Protein AF-0000000086523175 (afdb_homodimer)

Secondary structure (DSSP, 8-state):
--------------------------EEEE-SS---HHHH-TTB-EEEE-TTS-EEEEEEEEETTEEEEEEEETT-TTTTTSEEEEETTEEEEESSEEEEE-/--------------------------EEEE-SS---HHHH-TTB-EEEE-TTS-EEEEEEEEETTEEEEEEEETT-TTTTTSEEEEETTEEEEESSEEEEE-

Radius of gyration: 25.82 Å; Cα contacts (8 Å, |Δi|>4): 471; chains: 2; bounding box: 77×94×63 Å

Foldseek 3Di:
DPPPPPPPPPPPPPPPPPPPVVVQDKDWFWCVQQFALVVRDVFFDFDAADPVGWTWTWKFADDPNDTHIATATHPDPVGGRWGWDDDPNDIDIHSGMTTIGD/DPPPPPPPPPPPPPPPPPPPPVVQDKDWFKCVQQFAPVVRDVFFDFDAADPVGWTWTWKFADDPNDTHIATATHPDPVGGRWGWDDDPNDIDIHSGMTTIGD

Solvent-accessible surface area (backbone atoms only — not comparable to full-atom values): 11162 Å² total; per-residue (Å²): 132,83,82,80,77,78,77,76,77,79,79,78,76,75,73,72,71,72,72,68,71,64,72,68,55,77,42,79,41,71,29,79,70,53,45,25,44,77,73,64,37,94,38,46,40,62,58,34,41,48,96,88,64,49,48,30,28,37,19,27,1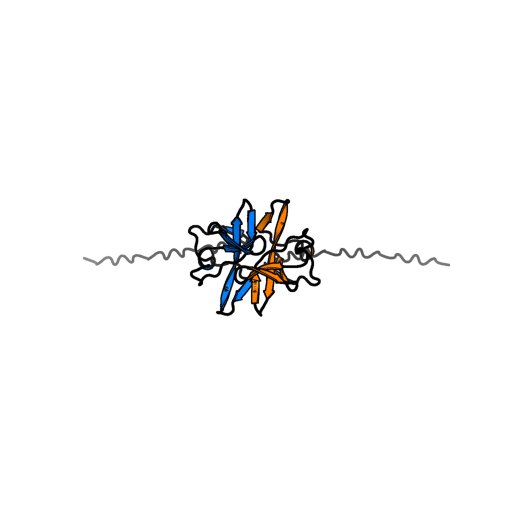6,53,54,97,92,22,34,42,34,9,27,23,33,55,81,37,88,89,26,16,41,29,17,36,15,49,42,93,66,21,56,35,70,14,57,55,24,25,28,35,28,66,124,88,77,79,78,76,76,77,77,78,78,77,76,74,74,75,71,70,73,67,72,63,72,69,55,76,42,77,42,71,28,80,70,53,45,26,42,76,74,66,36,94,38,47,41,63,56,34,41,48,96,87,64,48,48,31,27,38,20,27,16,52,52,96,92,22,36,43,34,9,27,22,34,56,79,37,88,89,26,16,40,30,16,36,15,49,40,94,65,21,55,34,72,15,57,56,25,27,28,35,28,66

Nearest PDB structures (foldseek):
  1qg5-assembly1_A-2 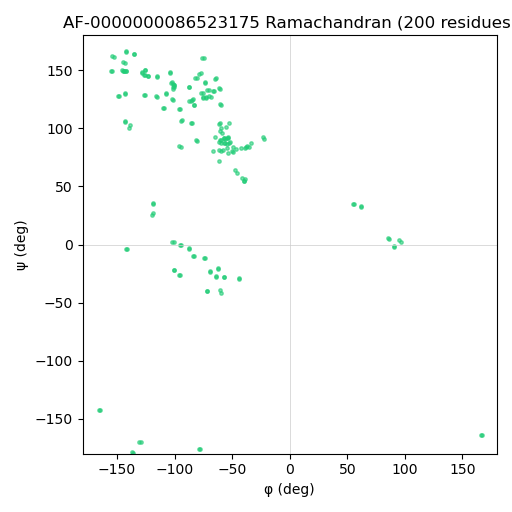 TM=3.537E-01  e=1.614E+00  Bos taurus
  6rwq-assembly1_A-2  TM=3.700E-01  e=2.132E+00  Bos taurus
  1b8e-assembly1_A-2  TM=3.552E-01  e=2.978E+00  Bos taurus
  7bf9-assembly1_AAA-2  TM=3.688E-01  e=2.254E+00  Bos taurus
  1qg5-assembly1_A-2  TM=3.537E-01  e=1.908E+00  Bos taurus

pLDDT: mean 81.3, std 22.82, range [29.0, 98.5]

Sequence (204 aa):
MKKLLLMFMAVTVLAVSSFNASANTLRWVAASPATSCSEICSSAVSSGRDRQGYQFYVCRGFINGEWRPGFNISTSQDSANKCLFELGGGRGESSRYQCLCHMKKLLLMFMAVTVLAVSSFNASANTLRWVAASPATSCSEICSSAVSSGRDRQGYQFYVCRGFINGEWRPGFNISTSQDSANKCLFELGGGRGESSRYQCLCH

Organism: NCBI:txid111769

Structure (mmCIF, N/CA/C/O backbone):
data_AF-0000000086523175-model_v1
#
loop_
_entity.id
_entity.type
_entity.pdbx_description
1 polymer 'DUF3421 domain-containing protein'
#
loop_
_atom_site.group_PDB
_atom_site.id
_atom_site.type_symbol
_atom_site.label_atom_id
_atom_site.label_alt_id
_atom_site.label_comp_id
_atom_site.label_asym_id
_atom_site.label_entity_id
_atom_site.label_seq_id
_atom_site.pdbx_PDB_ins_code
_atom_site.Cartn_x
_atom_site.Cartn_y
_atom_site.Cartn_z
_atom_site.occupancy
_atom_site.B_iso_or_equiv
_atom_site.auth_seq_id
_atom_site.auth_comp_id
_atom_site.auth_asym_id
_atom_site.auth_atom_id
_atom_site.pdbx_PDB_model_num
ATOM 1 N N . MET A 1 1 ? 30.25 53.688 45.656 1 39.56 1 MET A N 1
ATOM 2 C CA . MET A 1 1 ? 29.5 52.469 45.469 1 39.56 1 MET A CA 1
ATOM 3 C C . MET A 1 1 ? 29.781 51.844 44.094 1 39.56 1 MET A C 1
ATOM 5 O O . MET A 1 1 ? 29.516 52.5 43.094 1 39.56 1 MET A O 1
ATOM 9 N N . LYS A 1 2 ? 30.906 51.188 44.062 1 44.22 2 LYS A N 1
ATOM 10 C CA . LYS A 1 2 ? 31.359 50.469 42.875 1 44.22 2 LYS A CA 1
ATOM 11 C C . LYS A 1 2 ? 30.297 49.5 42.344 1 44.22 2 LYS A C 1
ATOM 13 O O . LYS A 1 2 ? 29.703 48.75 43.125 1 44.22 2 LYS A O 1
ATOM 18 N N . LYS A 1 3 ? 29.609 49.812 41.25 1 52.72 3 LYS A N 1
ATOM 19 C CA . LYS A 1 3 ? 28.734 49.062 40.375 1 52.72 3 LYS A CA 1
ATOM 20 C C . LYS A 1 3 ? 29.391 47.75 39.938 1 52.72 3 LYS A C 1
ATOM 22 O O . LYS A 1 3 ? 30.422 47.75 39.25 1 52.72 3 LYS A O 1
ATOM 27 N N . LEU A 1 4 ? 29.375 46.625 40.812 1 45.38 4 LEU A N 1
ATOM 28 C CA . LEU A 1 4 ? 29.781 45.281 40.5 1 45.38 4 LEU A CA 1
ATOM 29 C C . LEU A 1 4 ? 29.062 44.75 39.25 1 45.38 4 LEU A C 1
ATOM 31 O O . LEU A 1 4 ? 27.844 44.75 39.188 1 45.38 4 LEU A O 1
ATOM 35 N N . LEU A 1 5 ? 29.703 44.938 38.094 1 47.44 5 LEU A N 1
ATOM 36 C CA . LEU A 1 5 ? 29.328 44.438 36.781 1 47.44 5 LEU A CA 1
ATOM 37 C C . LEU A 1 5 ? 29.312 42.906 36.781 1 47.44 5 LEU A C 1
ATOM 39 O O . LEU A 1 5 ? 30.359 42.281 36.969 1 47.44 5 LEU A O 1
ATOM 43 N N . LEU A 1 6 ? 28.328 42.281 37.438 1 42.25 6 LEU A N 1
ATOM 44 C CA . LEU A 1 6 ? 28.203 40.844 37.375 1 42.25 6 LEU A CA 1
ATOM 45 C C . LEU A 1 6 ? 28.031 40.406 35.906 1 42.25 6 LEU A C 1
ATOM 47 O O . LEU A 1 6 ? 27.125 40.875 35.219 1 42.25 6 LEU A O 1
ATOM 51 N N . MET A 1 7 ? 29.109 40.031 35.281 1 39.47 7 MET A N 1
ATOM 52 C CA . MET A 1 7 ? 29.141 39.438 33.969 1 39.47 7 MET A CA 1
ATOM 53 C C . MET A 1 7 ? 28.484 38.062 33.969 1 39.47 7 MET A C 1
ATOM 55 O O . MET A 1 7 ? 28.922 37.156 34.719 1 39.47 7 MET A O 1
ATOM 59 N N . PHE A 1 8 ? 27.156 37.969 33.906 1 44.28 8 PHE A N 1
ATOM 60 C CA . PHE A 1 8 ? 26.484 36.688 33.75 1 44.28 8 PHE A CA 1
ATOM 61 C C . PHE A 1 8 ? 26.969 35.969 32.5 1 44.28 8 PHE A C 1
ATOM 63 O O . PHE A 1 8 ? 26.922 36.5 31.391 1 44.28 8 PHE A O 1
ATOM 70 N N . MET A 1 9 ? 28 35.125 32.625 1 40.5 9 MET A N 1
ATOM 71 C CA . MET A 1 9 ? 28.375 34.25 31.516 1 40.5 9 MET A CA 1
ATOM 72 C C . MET A 1 9 ? 27.219 33.312 31.141 1 40.5 9 MET A C 1
ATOM 74 O O . MET A 1 9 ? 26.672 32.625 32 1 40.5 9 MET A O 1
ATOM 78 N N . ALA A 1 10 ? 26.438 33.688 30.078 1 45.31 10 ALA A N 1
ATOM 79 C CA . ALA A 1 10 ? 25.406 32.812 29.484 1 45.31 10 ALA A CA 1
ATOM 80 C C . ALA A 1 10 ? 26 31.5 29.016 1 45.31 10 ALA A C 1
ATOM 82 O O . ALA A 1 10 ? 26.969 31.484 28.266 1 45.31 10 ALA A O 1
ATOM 83 N N . VAL A 1 11 ? 26.047 30.391 29.844 1 43.47 11 VAL A N 1
ATOM 84 C CA . VAL A 1 11 ? 26.391 29.016 29.453 1 43.47 11 VAL A CA 1
ATOM 85 C C . VAL A 1 11 ? 25.516 28.578 28.281 1 43.47 11 VAL A C 1
ATOM 87 O O . VAL A 1 11 ? 24.297 28.609 28.375 1 43.47 11 VAL A O 1
ATOM 90 N N . THR A 1 12 ? 26 28.797 27 1 44.31 12 THR A N 1
ATOM 91 C CA . THR A 1 12 ? 25.344 28.234 25.812 1 44.31 12 THR A CA 1
ATOM 92 C C . THR A 1 12 ? 25.344 26.719 25.875 1 44.31 12 THR A C 1
ATOM 94 O O . THR A 1 12 ? 26.406 26.094 25.906 1 44.31 12 THR A O 1
ATOM 97 N N . VAL A 1 13 ? 24.406 26.094 26.609 1 42.47 13 VAL A N 1
ATOM 98 C CA . VAL A 1 13 ? 24.234 24.641 26.516 1 42.47 13 VAL A CA 1
ATOM 99 C C . VAL A 1 13 ? 23.984 24.25 25.062 1 42.47 13 VAL A C 1
ATOM 101 O O . VAL A 1 13 ? 23.047 24.75 24.438 1 42.47 13 VAL A O 1
ATOM 104 N N . LEU A 1 14 ? 25.031 24.016 24.297 1 39.19 14 LEU A N 1
ATOM 105 C CA . LEU A 1 14 ? 24.875 23.359 23.016 1 39.19 14 LEU A CA 1
ATOM 106 C C . LEU A 1 14 ? 24.125 22.031 23.156 1 39.19 14 LEU A C 1
ATOM 108 O O . LEU A 1 14 ? 24.641 21.094 23.766 1 39.19 14 LEU A O 1
ATOM 112 N N . ALA A 1 15 ? 22.844 22.094 23.281 1 39.03 15 ALA A N 1
ATOM 113 C CA . ALA A 1 15 ? 22.094 20.844 23.188 1 39.03 15 ALA A CA 1
ATOM 114 C C . ALA A 1 15 ? 22.453 20.094 21.906 1 39.03 15 ALA A C 1
ATOM 116 O O . ALA A 1 15 ? 22.297 20.609 20.812 1 39.03 15 ALA A O 1
ATOM 117 N N . VAL A 1 16 ? 23.469 19.281 21.938 1 40.75 16 VAL A N 1
ATOM 118 C CA . VAL A 1 16 ? 23.672 18.312 20.859 1 40.75 16 VAL A CA 1
ATOM 119 C C . VAL A 1 16 ? 22.375 17.547 20.578 1 40.75 16 VAL A C 1
ATOM 121 O O . VAL A 1 16 ? 21.75 17.047 21.516 1 40.75 16 VAL A O 1
ATOM 124 N N . SER A 1 17 ? 21.516 18.094 19.797 1 37.16 17 SER A N 1
ATOM 125 C CA . SER A 1 17 ? 20.484 17.219 19.281 1 37.16 17 SER A CA 1
ATOM 126 C C . SER A 1 17 ? 21.062 15.914 18.75 1 37.16 17 SER A C 1
ATOM 128 O O . SER A 1 17 ? 21.953 15.922 17.891 1 37.16 17 SER A O 1
ATOM 130 N N . SER A 1 18 ? 21.312 15 19.609 1 37.91 18 SER A N 1
ATOM 131 C CA . SER A 1 18 ? 21.562 13.664 19.078 1 37.91 18 SER A CA 1
ATOM 132 C C . SER A 1 18 ? 20.656 13.367 17.891 1 37.91 18 SER A C 1
ATOM 134 O O . SER A 1 18 ? 19.422 13.469 18 1 37.91 18 SER A O 1
ATOM 136 N N . PHE A 1 19 ? 21.125 13.828 16.781 1 37.34 19 PHE A N 1
ATOM 137 C CA . PHE A 1 19 ? 20.516 13.156 15.656 1 37.34 19 PHE A CA 1
ATOM 138 C C . PHE A 1 19 ? 20.484 11.648 15.867 1 37.34 19 PHE A C 1
ATOM 140 O O . PHE A 1 19 ? 21.531 11 15.883 1 37.34 19 PHE A O 1
ATOM 147 N N . ASN A 1 20 ? 19.781 11.195 16.906 1 36.81 20 ASN A N 1
ATOM 148 C CA . ASN A 1 20 ? 19.516 9.773 16.734 1 36.81 20 ASN A CA 1
ATOM 149 C C . ASN A 1 20 ? 19.234 9.414 15.281 1 36.81 20 ASN A C 1
ATOM 151 O O . ASN A 1 20 ? 18.297 9.93 14.68 1 36.81 20 ASN A O 1
ATOM 155 N N . ALA A 1 21 ? 20.25 9.203 14.555 1 36.38 21 ALA A N 1
ATOM 156 C CA . ALA A 1 21 ? 20.047 8.539 13.266 1 36.38 21 ALA A CA 1
ATOM 157 C C . ALA A 1 21 ? 19.047 7.395 13.391 1 36.38 21 ALA A C 1
ATOM 159 O O . ALA A 1 21 ? 19.344 6.355 13.977 1 36.38 21 ALA A O 1
ATOM 160 N N . SER A 1 22 ? 17.828 7.625 13.844 1 40.28 22 SER A N 1
ATOM 161 C CA . SER A 1 22 ? 16.859 6.535 13.805 1 40.28 22 SER A CA 1
ATOM 162 C C . SER A 1 22 ? 17.094 5.633 12.594 1 40.28 22 SER A C 1
ATOM 164 O O . SER A 1 22 ? 17.25 6.117 11.469 1 40.28 22 SER A O 1
ATOM 166 N N . ALA A 1 23 ? 17.906 4.695 12.719 1 44.41 23 ALA A N 1
ATOM 167 C CA . ALA A 1 23 ? 18.031 3.672 11.68 1 44.41 23 ALA A CA 1
ATOM 168 C C . ALA A 1 23 ? 16.766 3.598 10.828 1 44.41 23 ALA A C 1
ATOM 170 O O . ALA A 1 23 ? 15.656 3.58 11.359 1 44.41 23 ALA A O 1
ATOM 171 N N . ASN A 1 24 ? 16.766 4.395 9.719 1 57.59 24 ASN A N 1
ATOM 172 C CA . ASN A 1 24 ? 15.641 4.574 8.805 1 57.59 24 ASN A CA 1
ATOM 173 C C . ASN A 1 24 ? 14.906 3.26 8.555 1 57.59 24 ASN A C 1
ATOM 175 O O . ASN A 1 24 ? 15.109 2.611 7.527 1 57.59 24 ASN A O 1
ATOM 179 N N . THR A 1 25 ? 14.484 2.619 9.648 1 82.81 25 THR A N 1
ATOM 180 C CA . THR A 1 25 ? 13.758 1.352 9.586 1 82.81 25 THR A CA 1
ATOM 181 C C . THR A 1 25 ? 12.375 1.549 8.984 1 82.81 25 THR A C 1
ATOM 183 O O . THR A 1 25 ? 11.664 2.494 9.336 1 82.81 25 THR A O 1
ATOM 186 N N . LEU A 1 26 ? 12.031 0.831 8.023 1 93.06 26 LEU A N 1
ATOM 187 C CA . LEU A 1 26 ? 10.711 0.796 7.402 1 93.06 26 LEU A CA 1
ATOM 188 C C . LEU A 1 26 ? 9.648 0.385 8.414 1 93.06 26 LEU A C 1
ATOM 190 O O . LEU A 1 26 ? 9.797 -0.628 9.102 1 93.06 26 LEU A O 1
ATOM 194 N N . ARG A 1 27 ? 8.703 1.255 8.586 1 95.5 27 ARG A N 1
ATOM 195 C CA . ARG A 1 27 ? 7.664 0.939 9.562 1 95.5 27 ARG A CA 1
ATOM 196 C C . ARG A 1 27 ? 6.309 1.479 9.117 1 95.5 27 ARG A C 1
ATOM 198 O O . ARG A 1 27 ? 6.242 2.473 8.391 1 95.5 27 ARG A O 1
ATOM 205 N N . TRP A 1 28 ? 5.234 0.762 9.547 1 97.75 28 TRP A N 1
ATOM 206 C CA . TRP A 1 28 ? 3.869 1.26 9.406 1 97.75 28 TRP A CA 1
ATOM 207 C C . TRP A 1 28 ? 3.48 2.113 10.609 1 97.75 28 TRP A C 1
ATOM 209 O O . TRP A 1 28 ? 3.561 1.658 11.758 1 97.75 28 TRP A O 1
ATOM 219 N N . VAL A 1 29 ? 3.074 3.377 10.359 1 97.94 29 VAL A N 1
ATOM 220 C CA . VAL A 1 29 ? 2.738 4.312 11.43 1 97.94 29 VAL A CA 1
ATOM 221 C C . VAL A 1 29 ? 1.258 4.68 11.352 1 97.94 29 VAL A C 1
ATOM 223 O O . VAL A 1 29 ? 0.776 5.121 10.305 1 97.94 29 VAL A O 1
ATOM 226 N N . ALA A 1 30 ? 0.505 4.531 12.469 1 98.12 30 ALA A N 1
ATOM 227 C CA . ALA A 1 30 ? -0.934 4.781 12.5 1 98.12 30 ALA A CA 1
ATOM 228 C C . ALA A 1 30 ? -1.24 6.258 12.258 1 98.12 30 ALA A C 1
ATOM 230 O O . ALA A 1 30 ? -0.558 7.133 12.789 1 98.12 30 ALA A O 1
ATOM 231 N N . ALA A 1 31 ? -2.193 6.453 11.344 1 96.81 31 ALA A N 1
ATOM 232 C CA . ALA A 1 31 ? -2.719 7.805 11.172 1 96.81 31 ALA A CA 1
ATOM 233 C C . ALA A 1 31 ? -3.762 8.133 12.234 1 96.81 31 ALA A C 1
ATOM 235 O O . ALA A 1 31 ? -4.961 7.949 12.016 1 96.81 31 ALA A O 1
ATOM 236 N N . SER A 1 32 ? -3.414 8.648 13.344 1 93.62 32 SER A N 1
ATOM 237 C CA . SER A 1 32 ? -4.281 9 14.461 1 93.62 32 SER A CA 1
ATOM 238 C C . SER A 1 32 ? -3.883 10.344 15.07 1 93.62 32 SER A C 1
ATOM 240 O O . SER A 1 32 ? -2.867 10.445 15.758 1 93.62 32 SER A O 1
ATOM 242 N N . PRO A 1 33 ? -4.668 11.328 14.711 1 92.88 33 PRO A N 1
ATOM 243 C CA . PRO A 1 33 ? -5.93 11.297 13.969 1 92.88 33 PRO A CA 1
ATOM 244 C C . PRO A 1 33 ? -5.727 11.023 12.477 1 92.88 33 PRO A C 1
ATOM 246 O O . PRO A 1 33 ? -4.598 11.102 11.984 1 92.88 33 PRO A O 1
ATOM 249 N N . ALA A 1 34 ? -6.801 10.594 11.859 1 91.19 34 ALA A N 1
ATOM 250 C CA . ALA A 1 34 ? -6.715 10.367 10.422 1 91.19 34 ALA A CA 1
ATOM 251 C C . ALA A 1 34 ? -6.379 11.664 9.688 1 91.19 34 ALA A C 1
ATOM 253 O O . ALA A 1 34 ? -7.195 12.586 9.633 1 91.19 34 ALA A O 1
ATOM 254 N N . THR A 1 35 ? -5.133 11.812 9.25 1 92.94 35 THR A N 1
ATOM 255 C CA . THR A 1 35 ? -4.648 12.93 8.438 1 92.94 35 THR A CA 1
ATOM 256 C C . THR A 1 35 ? -3.752 12.43 7.312 1 92.94 35 THR A C 1
ATOM 258 O O . THR A 1 35 ? -3.562 11.219 7.152 1 92.94 35 THR A O 1
ATOM 261 N N . SER A 1 36 ? -3.283 13.336 6.586 1 94.75 36 SER A N 1
ATOM 262 C CA . SER A 1 36 ? -2.463 12.977 5.434 1 94.75 36 SER A CA 1
ATOM 263 C C . SER A 1 36 ? -1.17 12.289 5.871 1 94.75 36 SER A C 1
ATOM 265 O O . SER A 1 36 ? -0.569 12.672 6.879 1 94.75 36 SER A O 1
ATOM 267 N N . CYS A 1 37 ? -0.725 11.289 5.094 1 96.62 37 CYS A N 1
ATOM 268 C CA . CYS A 1 37 ? 0.527 10.602 5.395 1 96.62 37 CYS A CA 1
ATOM 269 C C . CYS A 1 37 ? 1.69 11.586 5.441 1 96.62 37 CYS A C 1
ATOM 271 O O . CYS A 1 37 ? 2.678 11.359 6.141 1 96.62 37 CYS A O 1
ATOM 273 N N . SER A 1 38 ? 1.541 12.742 4.641 1 93 38 SER A N 1
ATOM 274 C CA . SER A 1 38 ? 2.588 13.758 4.676 1 93 38 SER A CA 1
ATOM 275 C C . SER A 1 38 ? 2.729 14.359 6.07 1 93 38 SER A C 1
ATOM 277 O O . SER A 1 38 ? 3.775 14.914 6.41 1 93 38 SER A O 1
ATOM 279 N N . GLU A 1 39 ? 1.73 14.25 6.895 1 94.44 39 GLU A N 1
ATOM 280 C CA . GLU A 1 39 ? 1.728 14.805 8.242 1 94.44 39 GLU A CA 1
ATOM 281 C C . GLU A 1 39 ? 2.021 13.734 9.281 1 94.44 39 GLU A C 1
ATOM 283 O O . GLU A 1 39 ? 2.379 14.047 10.422 1 94.44 39 GLU A O 1
ATOM 288 N N . ILE A 1 40 ? 1.781 12.469 8.922 1 95.44 40 ILE A N 1
ATOM 289 C CA . ILE A 1 40 ? 1.949 11.359 9.859 1 95.44 40 ILE A CA 1
ATOM 290 C C . ILE A 1 40 ? 3.436 11.125 10.109 1 95.44 40 ILE A C 1
ATOM 292 O O . ILE A 1 40 ? 3.846 10.883 11.25 1 95.44 40 ILE A O 1
ATOM 296 N N . CYS A 1 41 ? 4.289 11.219 9.086 1 92.5 41 CYS A N 1
ATOM 297 C CA . CYS A 1 41 ? 5.738 11.102 9.211 1 92.5 41 CYS A CA 1
ATOM 298 C C . CYS A 1 41 ? 6.449 11.844 8.086 1 92.5 41 CYS A C 1
ATOM 300 O O . CYS A 1 41 ? 5.926 11.938 6.977 1 92.5 41 CYS A O 1
ATOM 302 N N . SER A 1 42 ? 7.637 12.359 8.352 1 91.31 42 SER A N 1
ATOM 303 C CA . SER A 1 42 ? 8.398 13.164 7.398 1 91.31 42 SER A CA 1
ATOM 304 C C . SER A 1 42 ? 9 12.289 6.301 1 91.31 42 SER A C 1
ATOM 306 O O . SER A 1 42 ? 9.383 12.789 5.242 1 91.31 42 SER A O 1
ATOM 308 N N . SER A 1 43 ? 8.953 10.922 6.504 1 94.06 43 SER A N 1
ATOM 309 C CA . SER A 1 43 ? 9.594 10 5.566 1 94.06 43 SER A CA 1
ATOM 310 C C . SER A 1 43 ? 8.578 9.062 4.926 1 94.06 43 SER A C 1
ATOM 312 O O . SER A 1 43 ? 8.852 7.879 4.734 1 94.06 43 SER A O 1
ATOM 314 N N . ALA A 1 44 ? 7.398 9.602 4.711 1 96.06 44 ALA A N 1
ATOM 315 C CA . ALA A 1 44 ? 6.367 8.766 4.102 1 96.06 44 ALA A CA 1
ATOM 316 C C . ALA A 1 44 ? 6.801 8.281 2.721 1 96.06 44 ALA A C 1
ATOM 318 O O . ALA A 1 44 ? 7.363 9.047 1.935 1 96.06 44 ALA A O 1
ATOM 319 N N . VAL A 1 45 ? 6.594 7.012 2.51 1 96.69 45 VAL A N 1
ATOM 320 C CA . VAL A 1 45 ? 6.984 6.422 1.233 1 96.69 45 VAL A CA 1
ATOM 321 C C . VAL A 1 45 ? 5.984 6.828 0.151 1 96.69 45 VAL A C 1
ATOM 323 O O . VAL A 1 45 ? 4.77 6.723 0.346 1 96.69 45 VAL A O 1
ATOM 326 N N . SER A 1 46 ? 6.461 7.301 -0.954 1 96.25 46 SER A N 1
ATOM 327 C CA . SER A 1 46 ? 5.637 7.676 -2.098 1 96.25 46 SER A CA 1
ATOM 328 C C . SER A 1 46 ? 5.93 6.789 -3.305 1 96.25 46 SER A C 1
ATOM 330 O O . SER A 1 46 ? 7.047 6.297 -3.463 1 96.25 46 SER A O 1
ATOM 332 N N . SER A 1 47 ? 4.922 6.488 -4.082 1 97.06 47 SER A N 1
ATOM 333 C CA . SER A 1 47 ? 5.113 5.691 -5.289 1 97.06 47 SER A CA 1
ATOM 334 C C . SER A 1 47 ? 5.262 6.578 -6.52 1 97.06 47 SER A C 1
ATOM 336 O O . SER A 1 47 ? 5.789 6.145 -7.547 1 97.06 47 SER A O 1
ATOM 338 N N . GLY A 1 48 ? 4.723 7.754 -6.52 1 94.62 48 GLY A N 1
ATOM 339 C CA . GLY A 1 48 ? 4.66 8.695 -7.625 1 94.62 48 GLY A CA 1
ATOM 340 C C . GLY A 1 48 ? 3.686 9.836 -7.387 1 94.62 48 GLY A C 1
ATOM 341 O O . GLY A 1 48 ? 3.338 10.133 -6.238 1 94.62 48 GLY A O 1
ATOM 342 N N . ARG A 1 49 ? 3.348 10.539 -8.531 1 93.56 49 ARG A N 1
ATOM 343 C CA . ARG A 1 49 ? 2.426 11.664 -8.461 1 93.56 49 ARG A CA 1
ATOM 344 C C . ARG A 1 49 ? 1.26 11.484 -9.43 1 93.56 49 ARG A C 1
ATOM 346 O O . ARG A 1 49 ? 1.412 10.859 -10.484 1 93.56 49 ARG A O 1
ATOM 353 N N . ASP A 1 50 ? 0.142 11.992 -8.93 1 89.81 50 ASP A N 1
ATOM 354 C CA . ASP A 1 50 ? -0.993 11.961 -9.852 1 89.81 50 ASP A CA 1
ATOM 355 C C . ASP A 1 50 ? -0.899 13.078 -10.883 1 89.81 50 ASP A C 1
ATOM 357 O O . ASP A 1 50 ? 0.123 13.766 -10.969 1 89.81 50 ASP A O 1
ATOM 361 N N . ARG A 1 51 ? -1.921 13.164 -11.68 1 87.31 51 ARG A N 1
ATOM 362 C CA . ARG A 1 51 ? -1.914 14.102 -12.797 1 87.31 51 ARG A CA 1
ATOM 363 C C . ARG A 1 51 ? -1.862 15.547 -12.305 1 87.31 51 ARG A C 1
ATOM 365 O O . ARG A 1 51 ? -1.439 16.438 -13.039 1 87.31 51 ARG A O 1
ATOM 372 N N . GLN A 1 52 ? -2.371 15.789 -11.117 1 89 52 GLN A N 1
ATOM 373 C CA . GLN A 1 52 ? -2.365 17.141 -10.555 1 89 52 GLN A CA 1
ATOM 374 C C . GLN A 1 52 ? -1.067 17.406 -9.805 1 89 52 GLN A C 1
ATOM 376 O O . GLN A 1 52 ? -0.867 18.516 -9.281 1 89 52 GLN A O 1
ATOM 381 N N . GLY A 1 53 ? -0.207 16.453 -9.695 1 91 53 GLY A N 1
ATOM 382 C CA . GLY A 1 53 ? 1.087 16.625 -9.055 1 91 53 GLY A CA 1
ATOM 383 C C . GLY A 1 53 ? 1.1 16.219 -7.602 1 91 53 GLY A C 1
ATOM 384 O O . GLY A 1 53 ? 2.113 16.359 -6.914 1 91 53 GLY A O 1
ATOM 385 N N . TYR A 1 54 ? -0.037 15.68 -7.133 1 91.25 54 TYR A N 1
ATOM 386 C CA . TYR A 1 54 ? -0.09 15.266 -5.734 1 91.25 54 TYR A CA 1
ATOM 387 C C . TYR A 1 54 ? 0.538 13.891 -5.555 1 91.25 54 TYR A C 1
ATOM 389 O O . TYR A 1 54 ? 0.342 1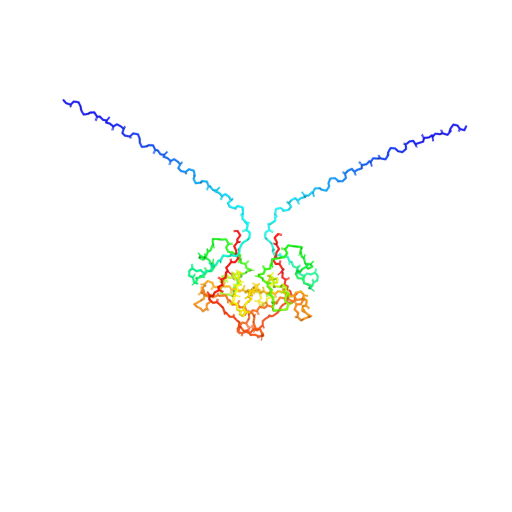2.992 -6.383 1 91.25 54 TYR A O 1
ATOM 397 N N . GLN A 1 55 ? 1.224 13.742 -4.426 1 93.62 55 GLN A N 1
ATOM 398 C CA . GLN A 1 55 ? 1.934 12.5 -4.16 1 93.62 55 GLN A CA 1
ATOM 399 C C . GLN A 1 55 ? 0.962 11.375 -3.803 1 93.62 55 GLN A C 1
ATOM 401 O O . GLN A 1 55 ? -0.001 11.594 -3.066 1 93.62 55 GLN A O 1
ATOM 406 N N . PHE A 1 56 ? 1.251 10.141 -4.355 1 96.12 56 PHE A N 1
ATOM 407 C CA . PHE A 1 56 ? 0.664 8.914 -3.83 1 96.12 56 PHE A CA 1
ATOM 408 C C . PHE A 1 56 ? 1.477 8.383 -2.656 1 96.12 56 PHE A C 1
ATOM 410 O O . PHE A 1 56 ? 2.568 7.84 -2.846 1 96.12 56 PHE A O 1
ATOM 417 N N . TYR A 1 57 ? 0.949 8.57 -1.484 1 97.06 57 TYR A N 1
ATOM 418 C CA . TYR A 1 57 ? 1.639 7.98 -0.342 1 97.06 57 TYR A CA 1
ATOM 419 C C . TYR A 1 57 ? 1.174 6.551 -0.1 1 97.06 57 TYR A C 1
ATOM 421 O O . TYR A 1 57 ? -0.025 6.266 -0.146 1 97.06 57 TYR A O 1
ATOM 429 N N . VAL A 1 58 ? 2.105 5.672 0.139 1 98.25 58 VAL A N 1
ATOM 430 C CA . VAL A 1 58 ? 1.799 4.27 0.4 1 98.25 58 VAL A CA 1
ATOM 431 C C . VAL A 1 58 ? 1.186 4.125 1.79 1 98.25 58 VAL A C 1
ATOM 433 O O . VAL A 1 58 ? 1.743 4.609 2.775 1 98.25 58 VAL A O 1
ATOM 436 N N . CYS A 1 59 ? 0.052 3.494 1.831 1 98.44 59 CYS A N 1
ATOM 437 C CA . CYS A 1 59 ? -0.631 3.242 3.096 1 98.44 59 CYS A CA 1
ATOM 438 C C . CYS A 1 59 ? -1.296 1.87 3.092 1 98.44 59 CYS A C 1
ATOM 440 O O . CYS A 1 59 ? -1.307 1.184 2.068 1 98.44 59 CYS A O 1
ATOM 442 N N . ARG A 1 60 ? -1.693 1.405 4.211 1 98.44 60 ARG A N 1
ATOM 443 C CA . ARG A 1 60 ? -2.555 0.237 4.355 1 98.44 60 ARG A CA 1
ATOM 444 C C . ARG A 1 60 ? -3.783 0.565 5.203 1 98.44 60 ARG A C 1
ATOM 446 O O . ARG A 1 60 ? -3.67 1.21 6.246 1 98.44 60 ARG A O 1
ATOM 453 N N . GLY A 1 61 ? -4.91 0.215 4.633 1 98.31 61 GLY A N 1
ATOM 454 C CA . GLY A 1 61 ? -6.16 0.439 5.34 1 98.31 61 GLY A CA 1
ATOM 455 C C . GLY A 1 61 ? -6.73 -0.824 5.957 1 98.31 61 GLY A C 1
ATOM 456 O O . GLY A 1 61 ? -6.637 -1.904 5.371 1 98.31 61 GLY A O 1
ATOM 457 N N . PHE A 1 62 ? -7.258 -0.666 7.191 1 98.12 62 PHE A N 1
ATOM 458 C CA . PHE A 1 62 ? -7.863 -1.802 7.871 1 98.12 62 PHE A CA 1
ATOM 459 C C . PHE A 1 62 ? -9.305 -2.004 7.41 1 98.12 62 PHE A C 1
ATOM 461 O O . PHE A 1 62 ? -10.109 -1.072 7.445 1 98.12 62 PHE A O 1
ATOM 468 N N . ILE A 1 63 ? -9.539 -3.16 6.863 1 96.94 63 ILE A N 1
ATOM 469 C CA . ILE A 1 63 ? -10.875 -3.484 6.387 1 96.94 63 ILE A CA 1
ATOM 470 C C . ILE A 1 63 ? -11.125 -4.984 6.523 1 96.94 63 ILE A C 1
ATOM 472 O O . ILE A 1 63 ? -10.305 -5.797 6.078 1 96.94 63 ILE A O 1
ATOM 476 N N . ASN A 1 64 ? -12.203 -5.363 7.145 1 94.56 64 ASN A N 1
ATOM 477 C CA . ASN A 1 64 ? -12.602 -6.762 7.27 1 94.56 64 ASN A CA 1
ATOM 478 C C . ASN A 1 64 ? -11.492 -7.605 7.895 1 94.56 64 ASN A C 1
ATOM 480 O O . ASN A 1 64 ? -11.188 -8.695 7.41 1 94.56 64 ASN A O 1
ATOM 484 N N . GLY A 1 65 ? -10.742 -7.039 8.828 1 95.38 65 GLY A N 1
ATOM 485 C CA . GLY A 1 65 ? -9.758 -7.789 9.586 1 95.38 65 GLY A CA 1
ATOM 486 C C . GLY A 1 65 ? -8.406 -7.875 8.883 1 95.38 65 GLY A C 1
ATOM 487 O O . GLY A 1 65 ? -7.52 -8.602 9.328 1 95.38 65 GLY A O 1
ATOM 488 N N . GLU A 1 66 ? -8.312 -7.172 7.758 1 95.69 66 GLU A N 1
ATOM 489 C CA . GLU A 1 66 ? -7.055 -7.223 7.016 1 95.69 66 GLU A CA 1
ATOM 490 C C . GLU A 1 66 ? -6.5 -5.824 6.766 1 95.69 66 GLU A C 1
ATOM 492 O O . GLU A 1 66 ? -7.258 -4.852 6.711 1 95.69 66 GLU A O 1
ATOM 497 N N . TRP A 1 67 ? -5.199 -5.746 6.688 1 97.31 67 TRP A N 1
ATOM 498 C CA . TRP A 1 67 ? -4.527 -4.523 6.262 1 97.31 67 TRP A CA 1
ATOM 499 C C . TRP A 1 67 ? -4.246 -4.551 4.766 1 97.31 67 TRP A C 1
ATOM 501 O O . TRP A 1 67 ? -3.334 -5.246 4.312 1 97.31 67 TRP A O 1
ATOM 511 N N . ARG A 1 68 ? -5.004 -3.762 4.02 1 97 68 ARG A N 1
ATOM 512 C CA . ARG A 1 68 ? -4.855 -3.762 2.568 1 97 68 ARG A CA 1
ATOM 513 C C . ARG A 1 68 ? -4.055 -2.551 2.1 1 97 68 ARG A C 1
ATOM 515 O O . ARG A 1 68 ? -4.312 -1.427 2.535 1 97 68 ARG A O 1
ATOM 522 N N . PRO A 1 69 ? -3.154 -2.807 1.217 1 98 69 PRO A N 1
ATOM 523 C CA . PRO A 1 69 ? -2.346 -1.679 0.748 1 98 69 PRO A CA 1
ATOM 524 C C . PRO A 1 69 ? -3.076 -0.819 -0.283 1 98 69 PRO A C 1
ATOM 526 O O . PRO A 1 69 ? -3.889 -1.332 -1.056 1 98 69 PRO A O 1
ATOM 529 N N . GLY A 1 70 ? -2.793 0.413 -0.239 1 97.88 70 GLY A N 1
ATOM 530 C CA . GLY A 1 70 ? -3.287 1.416 -1.169 1 97.88 70 GLY A CA 1
ATOM 531 C C . GLY A 1 70 ? -2.514 2.719 -1.107 1 97.88 70 GLY A C 1
ATOM 532 O O . GLY A 1 70 ? -1.283 2.713 -1.021 1 97.88 70 GLY A O 1
ATOM 533 N N . PHE A 1 71 ? -3.311 3.809 -1.265 1 97.5 71 PHE A N 1
ATOM 534 C CA . PHE A 1 71 ? -2.607 5.086 -1.277 1 97.5 71 PHE A CA 1
ATOM 535 C C . PHE A 1 71 ? -3.438 6.168 -0.601 1 97.5 71 PHE A C 1
ATOM 537 O O . PHE A 1 71 ? -4.66 6.047 -0.495 1 97.5 71 PHE A O 1
ATOM 544 N N . ASN A 1 72 ? -2.738 7.051 -0.03 1 96.38 72 ASN A N 1
ATOM 545 C CA . ASN A 1 72 ? -3.229 8.32 0.492 1 96.38 72 ASN A CA 1
ATOM 546 C C . ASN A 1 72 ? -2.789 9.492 -0.382 1 96.38 72 ASN A C 1
ATOM 548 O O . ASN A 1 72 ? -1.644 9.539 -0.834 1 96.38 72 ASN A O 1
ATOM 552 N N . ILE A 1 73 ? -3.707 10.352 -0.76 1 92.88 73 ILE A N 1
ATOM 553 C CA . ILE A 1 73 ? -3.377 11.586 -1.473 1 92.88 73 ILE A CA 1
ATOM 554 C C . ILE A 1 73 ? -3.613 12.789 -0.563 1 92.88 73 ILE A C 1
ATOM 556 O O . ILE A 1 73 ? -4.73 13 -0.087 1 92.88 73 ILE A O 1
ATOM 560 N N . SER A 1 74 ? -2.615 13.547 -0.235 1 81.19 74 SER A N 1
ATOM 561 C CA . SER A 1 74 ? -2.635 14.594 0.78 1 81.19 74 SER A CA 1
ATOM 562 C C . SER A 1 74 ? -3.678 15.656 0.457 1 81.19 74 SER A C 1
ATOM 564 O O . SER A 1 74 ? -4.297 16.219 1.361 1 81.19 74 SER A O 1
ATOM 566 N N . THR A 1 75 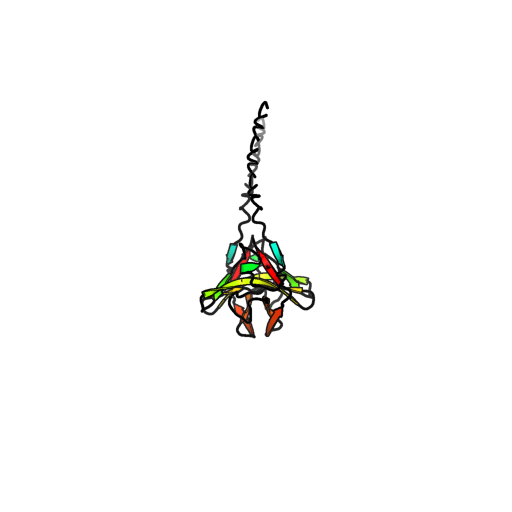? -3.768 16 -0.688 1 71.69 75 THR A N 1
ATOM 567 C CA . THR A 1 75 ? -4.461 17.266 -0.942 1 71.69 75 THR A CA 1
ATOM 568 C C . THR A 1 75 ? -5.898 17 -1.393 1 71.69 75 THR A C 1
ATOM 570 O O . THR A 1 75 ? -6.68 17.938 -1.552 1 71.69 75 THR A O 1
ATOM 573 N N . SER A 1 76 ? -6.16 15.805 -1.402 1 64.06 76 SER A N 1
ATOM 574 C CA . SER A 1 76 ? -7.535 15.648 -1.866 1 64.06 76 SER A CA 1
ATOM 575 C C . SER A 1 76 ? -8.508 15.523 -0.694 1 64.06 76 SER A C 1
ATOM 577 O O . SER A 1 76 ? -8.25 14.773 0.252 1 64.06 76 SER A O 1
ATOM 579 N N . GLN A 1 77 ? -9.367 16.484 -0.635 1 65.56 77 GLN A N 1
ATOM 580 C CA . GLN A 1 77 ? -10.359 16.516 0.432 1 65.56 77 GLN A CA 1
ATOM 581 C C . GLN A 1 77 ? -10.969 15.125 0.652 1 65.56 77 GLN A C 1
ATOM 583 O O . GLN A 1 77 ? -11.234 14.734 1.789 1 65.56 77 GLN A O 1
ATOM 588 N N . ASP A 1 78 ? -10.984 14.398 -0.378 1 74.69 78 ASP A N 1
ATOM 589 C CA . ASP A 1 78 ? -11.703 13.125 -0.315 1 74.69 78 ASP A CA 1
ATOM 590 C C . ASP A 1 78 ? -10.75 11.977 0.023 1 74.69 78 ASP A C 1
ATOM 592 O O . ASP A 1 78 ? -11.195 10.852 0.276 1 74.69 78 ASP A O 1
ATOM 596 N N . SER A 1 79 ? -9.461 12.344 0.189 1 84.81 79 SER A N 1
ATOM 597 C CA . SER A 1 79 ? -8.547 11.219 0.357 1 84.81 79 SER A CA 1
ATOM 598 C C . SER A 1 79 ? -7.461 11.539 1.376 1 84.81 79 SER A C 1
ATOM 600 O O . SER A 1 79 ? -6.68 10.664 1.759 1 84.81 79 SER A O 1
ATOM 602 N N . ALA A 1 80 ? -7.465 12.805 1.88 1 88.88 80 ALA A N 1
ATOM 603 C CA . ALA A 1 80 ? -6.363 13.227 2.742 1 88.88 80 ALA A CA 1
ATOM 604 C C . ALA A 1 80 ? -6.41 12.508 4.086 1 88.88 80 ALA A C 1
ATOM 606 O O . ALA A 1 80 ? -5.379 12.312 4.73 1 88.88 80 ALA A O 1
ATOM 607 N N . ASN A 1 81 ? -7.551 12 4.512 1 94.56 81 ASN A N 1
ATOM 608 C CA . ASN A 1 81 ? -7.695 11.359 5.816 1 94.56 81 ASN A CA 1
ATOM 609 C C . ASN A 1 81 ? -8.125 9.898 5.684 1 94.56 81 ASN A C 1
ATOM 611 O O . ASN A 1 81 ? -8.781 9.359 6.574 1 94.56 81 ASN A O 1
ATOM 615 N N . LYS A 1 82 ? -7.785 9.32 4.516 1 96.31 82 LYS A N 1
ATOM 616 C CA . LYS A 1 82 ? -8.156 7.938 4.242 1 96.31 82 LYS A CA 1
ATOM 617 C C . LYS A 1 82 ? -7.066 7.215 3.457 1 96.31 82 LYS A C 1
ATOM 619 O O . LYS A 1 82 ? -6.203 7.859 2.855 1 96.31 82 LYS A O 1
ATOM 624 N N . CYS A 1 83 ? -7.059 5.957 3.58 1 97.38 83 CYS A N 1
ATOM 625 C CA . CYS A 1 83 ? -6.359 5.094 2.635 1 97.38 83 CYS A CA 1
ATOM 626 C C . CYS A 1 83 ? -7.328 4.469 1.643 1 97.38 83 CYS A C 1
ATOM 628 O O . CYS A 1 83 ? -8.328 3.863 2.041 1 97.38 83 CYS A O 1
ATOM 630 N N . LEU A 1 84 ? -7.031 4.688 0.375 1 97.06 84 LEU A N 1
ATOM 631 C CA . LEU A 1 84 ? -7.84 4.137 -0.707 1 97.06 84 LEU A CA 1
ATOM 632 C C . LEU A 1 84 ? -7.184 2.895 -1.299 1 97.06 84 LEU A C 1
ATOM 634 O O . LEU A 1 84 ? -5.965 2.854 -1.475 1 97.06 84 LEU A O 1
ATOM 638 N N . PHE A 1 85 ? -7.969 1.86 -1.537 1 97.25 85 PHE A N 1
ATOM 639 C CA . PHE A 1 85 ? -7.418 0.619 -2.064 1 97.25 85 PHE A CA 1
ATOM 640 C C . PHE A 1 85 ? -8.461 -0.142 -2.869 1 97.25 85 PHE A C 1
ATOM 642 O O . PHE A 1 85 ? -9.648 0.187 -2.818 1 97.25 85 PHE A O 1
ATOM 649 N N . GLU A 1 86 ? -7.953 -1.032 -3.678 1 96.31 86 GLU A N 1
ATOM 650 C CA . GLU A 1 86 ? -8.859 -1.917 -4.402 1 96.31 86 GLU A CA 1
ATOM 651 C C . GLU A 1 86 ? -9.531 -2.916 -3.461 1 96.31 86 GLU A C 1
ATOM 653 O O . GLU A 1 86 ? -8.875 -3.469 -2.57 1 96.31 86 GLU A O 1
ATOM 658 N N . LEU A 1 87 ? -10.797 -3.055 -3.596 1 95.38 87 LEU A N 1
ATOM 659 C CA . LEU A 1 87 ? -11.57 -3.986 -2.781 1 95.38 87 LEU A CA 1
ATOM 660 C C . LEU A 1 87 ? -12.68 -4.637 -3.602 1 95.38 87 LEU A C 1
ATOM 662 O O . LEU A 1 87 ? -13.695 -4 -3.895 1 95.38 87 LEU A O 1
ATOM 666 N N . GLY A 1 88 ? -12.398 -5.879 -3.906 1 90.62 88 GLY A N 1
ATOM 667 C CA . GLY A 1 88 ? -13.438 -6.645 -4.57 1 90.62 88 GLY A CA 1
ATOM 668 C C . GLY A 1 88 ? -13.828 -6.07 -5.922 1 90.62 88 GLY A C 1
ATOM 669 O O . GLY A 1 88 ? -15.016 -6.039 -6.27 1 90.62 88 GLY A O 1
ATOM 670 N N . GLY A 1 89 ? -12.93 -5.523 -6.555 1 92.19 89 GLY A N 1
ATOM 671 C CA . GLY A 1 89 ? -13.234 -4.98 -7.871 1 92.19 89 GLY A CA 1
ATOM 672 C C . GLY A 1 89 ? -13.68 -3.531 -7.828 1 92.19 89 GLY A C 1
ATOM 673 O O . GLY A 1 89 ? -13.961 -2.93 -8.867 1 92.19 89 GLY A O 1
ATOM 674 N N . GLY A 1 90 ? -13.75 -3.006 -6.641 1 94.75 90 GLY A N 1
ATOM 675 C CA . GLY A 1 90 ? -14.141 -1.619 -6.445 1 94.75 90 GLY A CA 1
ATOM 676 C C . GLY A 1 90 ? -13.203 -0.855 -5.531 1 94.75 90 GLY A C 1
ATOM 677 O O . GLY A 1 90 ? -12.078 -1.292 -5.289 1 94.75 90 GLY A O 1
ATOM 678 N N . ARG A 1 91 ? -13.688 0.321 -5.199 1 93.94 91 ARG A N 1
ATOM 679 C CA . ARG A 1 91 ? -12.922 1.171 -4.293 1 93.94 91 ARG A CA 1
ATOM 680 C C . ARG A 1 91 ? -13.203 0.814 -2.836 1 93.94 91 ARG A C 1
ATOM 682 O O . ARG A 1 91 ? -14.359 0.731 -2.424 1 93.94 91 ARG A O 1
ATOM 689 N N . GLY A 1 92 ? -12.188 0.522 -2.105 1 96.06 92 GLY A N 1
ATOM 690 C CA . GLY A 1 92 ? -12.211 0.524 -0.651 1 96.06 92 GLY A CA 1
ATOM 691 C C . GLY A 1 92 ? -11.516 1.728 -0.043 1 96.06 92 GLY A C 1
ATOM 692 O O . GLY A 1 92 ? -10.633 2.322 -0.666 1 96.06 92 GLY A O 1
ATOM 693 N N . GLU A 1 93 ? -12.008 2.139 1.073 1 96 93 GLU A N 1
ATOM 694 C CA . GLU A 1 93 ? -11.359 3.213 1.823 1 96 93 GLU A CA 1
ATOM 695 C C . GLU A 1 93 ? -11.43 2.955 3.326 1 96 93 GLU A C 1
ATOM 697 O O . GLU A 1 93 ? -12.32 2.252 3.801 1 96 93 GLU A O 1
ATOM 702 N N . SER A 1 94 ? -10.492 3.393 4.055 1 97.38 94 SER A N 1
ATOM 703 C CA . SER A 1 94 ? -10.461 3.227 5.504 1 97.38 94 SER A CA 1
ATOM 704 C C . SER A 1 94 ? -9.867 4.457 6.188 1 97.38 94 SER A C 1
ATOM 706 O O . SER A 1 94 ? -8.836 4.977 5.758 1 97.38 94 SER A O 1
ATOM 708 N N . SER A 1 95 ? -10.555 5.012 7.219 1 96.5 95 SER A N 1
ATOM 709 C CA . SER A 1 95 ? -9.992 6.062 8.062 1 96.5 95 SER A CA 1
ATOM 710 C C . SER A 1 95 ? -9.117 5.48 9.164 1 96.5 95 SER A C 1
ATOM 712 O O . SER A 1 95 ? -8.445 6.215 9.883 1 96.5 95 SER A O 1
ATOM 714 N N . ARG A 1 96 ? -9.164 4.207 9.32 1 98 96 ARG A N 1
ATOM 715 C CA . ARG A 1 96 ? -8.219 3.459 10.148 1 98 96 ARG A CA 1
ATOM 716 C C . ARG A 1 96 ? -7.07 2.908 9.312 1 98 96 ARG A C 1
ATOM 718 O O . ARG A 1 96 ? -7.168 1.806 8.766 1 98 96 ARG A O 1
ATOM 72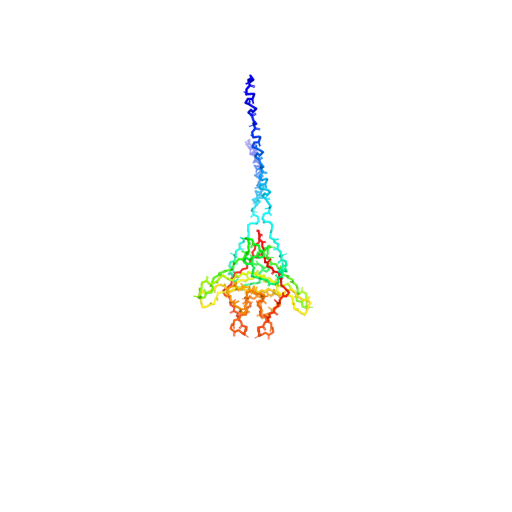5 N N . TYR A 1 97 ? -6.141 3.736 9.125 1 98.31 97 TYR A N 1
ATOM 726 C CA . TYR A 1 97 ? -5.055 3.348 8.234 1 98.31 97 TYR A CA 1
ATOM 727 C C . TYR A 1 97 ? -3.699 3.705 8.836 1 98.31 97 TYR A C 1
ATOM 729 O O . TYR A 1 97 ? -3.631 4.32 9.898 1 98.31 97 TYR A O 1
ATOM 737 N N . GLN A 1 98 ? -2.678 3.113 8.266 1 98.5 98 GLN A N 1
ATOM 738 C CA . GLN A 1 98 ? -1.284 3.395 8.602 1 98.5 98 GLN A CA 1
ATOM 739 C C . GLN A 1 98 ? -0.503 3.834 7.363 1 98.5 98 GLN A C 1
ATOM 741 O O . GLN A 1 98 ? -0.777 3.373 6.254 1 98.5 98 GLN A O 1
ATOM 746 N N . CYS A 1 99 ? 0.42 4.73 7.578 1 98.06 99 CYS A N 1
ATOM 747 C CA . CYS A 1 99 ? 1.317 5.168 6.512 1 98.06 99 CYS A CA 1
ATOM 748 C C . CYS A 1 99 ? 2.668 4.473 6.621 1 98.06 99 CYS A C 1
ATOM 750 O O . CYS A 1 99 ? 3.18 4.262 7.723 1 98.06 99 CYS A O 1
ATOM 752 N N . LEU A 1 100 ? 3.205 4.035 5.426 1 98 100 LEU A N 1
ATOM 753 C CA . LEU A 1 100 ? 4.551 3.469 5.414 1 98 100 LEU A CA 1
ATOM 754 C C . LEU A 1 100 ? 5.605 4.562 5.535 1 98 100 LEU A C 1
ATOM 756 O O . LEU A 1 100 ? 5.582 5.539 4.785 1 98 100 LEU A O 1
ATOM 760 N N . CYS A 1 101 ? 6.492 4.434 6.484 1 96.69 101 CYS A N 1
ATOM 761 C CA . CYS A 1 101 ? 7.539 5.414 6.75 1 96.69 101 CYS A CA 1
ATOM 762 C C . CYS A 1 101 ? 8.906 4.75 6.812 1 96.69 101 CYS A C 1
ATOM 764 O O . CYS A 1 101 ? 9.016 3.564 7.133 1 96.69 101 CYS A O 1
ATOM 766 N N . HIS A 1 102 ? 9.891 5.48 6.406 1 90.75 102 HIS A N 1
ATOM 767 C CA . HIS A 1 102 ? 11.234 4.926 6.484 1 90.75 102 HIS A CA 1
ATOM 768 C C . HIS A 1 102 ? 12.172 5.863 7.234 1 90.75 102 HIS A C 1
ATOM 770 O O . HIS A 1 102 ? 11.914 7.062 7.332 1 90.75 102 HIS A O 1
ATOM 776 N N . MET B 1 1 ? 64.125 -41.344 -16.844 1 29 1 MET B N 1
ATOM 777 C CA . MET B 1 1 ? 62.719 -41.375 -16.578 1 29 1 MET B CA 1
ATOM 778 C C . MET B 1 1 ? 62.375 -40.562 -15.312 1 29 1 MET B C 1
ATOM 780 O O . MET B 1 1 ? 61.312 -40.781 -14.703 1 29 1 MET B O 1
ATOM 784 N N . LYS B 1 2 ? 63.219 -39.625 -14.906 1 37.59 2 LYS B N 1
ATOM 785 C CA . LYS B 1 2 ? 62.844 -38.906 -13.711 1 37.59 2 LYS B CA 1
ATOM 786 C C . LYS B 1 2 ? 61.438 -38.281 -13.891 1 37.59 2 LYS B C 1
ATOM 788 O O . LYS B 1 2 ? 61.219 -37.531 -14.844 1 37.59 2 LYS B O 1
ATOM 793 N N . LYS B 1 3 ? 60.438 -39 -13.266 1 39 3 LYS B N 1
ATOM 794 C CA . LYS B 1 3 ? 59.062 -38.562 -13.039 1 39 3 LYS B CA 1
ATOM 795 C C . LYS B 1 3 ? 59.031 -37.219 -12.305 1 39 3 LYS B C 1
ATOM 797 O O . LYS B 1 3 ? 59.531 -37.125 -11.188 1 39 3 LYS B O 1
ATOM 802 N N . LEU B 1 4 ? 59 -36.094 -13.023 1 45.09 4 LEU B N 1
ATOM 803 C CA . LEU B 1 4 ? 58.75 -34.75 -12.562 1 45.09 4 LEU B CA 1
ATOM 804 C C . LEU B 1 4 ? 57.375 -34.625 -11.906 1 45.09 4 LEU B C 1
ATOM 806 O O . LEU B 1 4 ? 56.344 -34.938 -12.539 1 45.09 4 LEU B O 1
ATOM 810 N N . LEU B 1 5 ? 57.281 -35.031 -10.656 1 42.03 5 LEU B N 1
ATOM 811 C CA . LEU B 1 5 ? 56.125 -34.844 -9.797 1 42.03 5 LEU B CA 1
ATOM 812 C C . LEU B 1 5 ? 55.719 -33.344 -9.727 1 42.03 5 LEU B C 1
ATOM 814 O O . LEU B 1 5 ? 56.531 -32.531 -9.273 1 42.03 5 LEU B O 1
ATOM 818 N N . LEU B 1 6 ? 54.969 -32.875 -10.703 1 42.94 6 LEU B N 1
ATOM 819 C CA . LEU B 1 6 ? 54.344 -31.531 -10.695 1 42.94 6 LEU B CA 1
ATOM 820 C C . LEU B 1 6 ? 53.375 -31.391 -9.523 1 42.94 6 LEU B C 1
ATOM 822 O O . LEU B 1 6 ? 52.438 -32.188 -9.398 1 42.94 6 LEU B O 1
ATOM 826 N N . MET B 1 7 ? 53.875 -30.984 -8.438 1 39.5 7 MET B N 1
ATOM 827 C CA . MET B 1 7 ? 53.062 -30.609 -7.285 1 39.5 7 MET B CA 1
ATOM 828 C C . MET B 1 7 ? 52.125 -29.469 -7.645 1 39.5 7 MET B C 1
ATOM 830 O O . MET B 1 7 ? 52.562 -28.406 -8.078 1 39.5 7 MET B O 1
ATOM 834 N N . PHE B 1 8 ? 50.906 -29.766 -8.133 1 43.66 8 PHE B N 1
ATOM 835 C CA . PHE B 1 8 ? 49.875 -28.766 -8.359 1 43.66 8 PHE B CA 1
ATOM 836 C C . PHE B 1 8 ? 49.438 -28.141 -7.047 1 43.66 8 PHE B C 1
ATOM 838 O O . PHE B 1 8 ? 49.031 -28.859 -6.121 1 43.66 8 PHE B O 1
ATOM 845 N N . MET B 1 9 ? 50.031 -27.047 -6.633 1 40.12 9 MET B N 1
ATOM 846 C CA . MET B 1 9 ? 49.5 -26.281 -5.512 1 40.12 9 MET B CA 1
ATOM 847 C C . MET B 1 9 ? 48.094 -25.797 -5.801 1 40.12 9 MET B C 1
ATOM 849 O O . MET B 1 9 ? 47.812 -25.172 -6.828 1 40.12 9 MET B O 1
ATOM 853 N N . ALA B 1 10 ? 47.062 -26.5 -5.254 1 44.84 10 ALA B N 1
ATOM 854 C CA . ALA B 1 10 ? 45.656 -26.062 -5.301 1 44.84 10 ALA B CA 1
ATOM 855 C C . ALA B 1 10 ? 45.469 -24.719 -4.594 1 44.84 10 ALA B C 1
ATOM 857 O O . ALA B 1 10 ? 45.844 -24.578 -3.42 1 44.84 10 ALA B O 1
ATOM 858 N N . VAL B 1 11 ? 45.594 -23.547 -5.254 1 43.72 11 VAL B N 1
ATOM 859 C CA . VAL B 1 11 ? 45.25 -22.234 -4.738 1 43.72 11 VAL B CA 1
ATOM 860 C C . VAL B 1 11 ? 43.781 -22.203 -4.289 1 43.72 11 VAL B C 1
ATOM 862 O O . VAL B 1 11 ? 42.875 -22.516 -5.074 1 43.72 11 VAL B O 1
ATOM 865 N N . THR B 1 12 ? 43.5 -22.516 -2.99 1 45 12 THR B N 1
ATOM 866 C CA . THR B 1 12 ? 42.188 -22.312 -2.41 1 45 12 THR B CA 1
ATOM 867 C C . THR B 1 12 ? 41.75 -20.859 -2.51 1 45 12 THR B C 1
ATOM 869 O O . THR B 1 12 ? 42.406 -19.969 -1.934 1 45 12 THR B O 1
ATOM 872 N N . VAL B 1 13 ? 41.219 -20.422 -3.67 1 42.47 13 VAL B N 1
ATOM 873 C CA . VAL B 1 13 ? 40.625 -19.094 -3.73 1 42.47 13 VAL B CA 1
ATOM 874 C C . VAL B 1 13 ? 39.469 -19 -2.727 1 42.47 13 VAL B C 1
ATOM 876 O O . VAL B 1 13 ? 38.5 -19.766 -2.793 1 42.47 13 VAL B O 1
ATOM 879 N N . LEU B 1 14 ? 39.781 -18.656 -1.517 1 40.38 14 LEU B N 1
ATOM 880 C CA . LEU B 1 14 ? 38.719 -18.266 -0.597 1 40.38 14 LEU B CA 1
ATOM 881 C C . LEU B 1 14 ? 37.875 -17.156 -1.189 1 40.38 14 LEU B C 1
ATOM 883 O O . LEU B 1 14 ? 38.344 -16.047 -1.409 1 40.38 14 LEU B O 1
ATOM 887 N N . ALA B 1 15 ? 36.875 -17.5 -1.955 1 39.75 15 ALA B N 1
ATOM 888 C CA . ALA B 1 15 ? 35.906 -16.484 -2.367 1 39.75 15 ALA B CA 1
ATOM 889 C C . ALA B 1 15 ? 35.281 -15.812 -1.156 1 39.75 15 ALA B C 1
ATOM 891 O O . ALA B 1 15 ? 34.625 -16.469 -0.339 1 39.75 15 ALA B O 1
ATOM 892 N N . VAL B 1 16 ? 35.844 -14.789 -0.604 1 41.66 16 VAL B N 1
ATOM 893 C CA . VAL B 1 16 ? 35.125 -13.93 0.349 1 41.66 16 VAL B CA 1
ATOM 894 C C . VAL B 1 16 ? 33.812 -13.484 -0.239 1 41.66 16 VAL B C 1
ATOM 896 O O . VAL B 1 16 ? 33.75 -13.031 -1.384 1 41.66 16 VAL B O 1
ATOM 899 N N . SER B 1 17 ? 32.781 -14.25 -0.053 1 38.53 17 SER B N 1
ATOM 900 C CA . SER B 1 17 ? 31.453 -13.672 -0.291 1 38.53 17 SER B CA 1
ATOM 901 C C . SER B 1 17 ? 31.297 -12.336 0.42 1 38.53 17 SER B C 1
ATOM 903 O O . SER B 1 17 ? 31.391 -12.266 1.647 1 38.53 17 SER B O 1
ATOM 905 N N . SER B 1 18 ? 31.812 -11.336 -0.145 1 38.03 18 SER B N 1
ATOM 906 C CA . SER B 1 18 ? 31.406 -10.031 0.355 1 38.03 18 SER B CA 1
ATOM 907 C C . SER B 1 18 ? 29.906 -9.984 0.619 1 38.03 18 SER B C 1
ATOM 909 O O . SER B 1 18 ? 29.109 -10.266 -0.275 1 38.03 18 SER B O 1
ATOM 911 N N . PHE B 1 19 ? 29.562 -10.484 1.781 1 36.75 19 PHE B N 1
ATOM 912 C CA . PHE B 1 19 ? 28.234 -10.023 2.178 1 36.75 19 PHE B CA 1
ATOM 913 C C . PHE B 1 19 ? 28.109 -8.516 1.99 1 36.75 19 PHE B C 1
ATOM 915 O O . PHE B 1 19 ? 28.797 -7.742 2.656 1 36.75 19 PHE B O 1
ATOM 922 N N . ASN B 1 20 ? 28.203 -8.07 0.716 1 37.91 20 ASN B N 1
ATOM 923 C CA . ASN B 1 20 ? 27.688 -6.711 0.612 1 37.91 20 ASN B CA 1
ATOM 924 C C . ASN B 1 20 ? 26.453 -6.5 1.483 1 37.91 20 ASN B C 1
ATOM 926 O O . ASN B 1 20 ? 25.453 -7.203 1.325 1 37.91 20 ASN B O 1
ATOM 930 N N . ALA B 1 21 ? 26.656 -6.242 2.656 1 36.66 21 ALA B N 1
ATOM 931 C CA . ALA B 1 21 ? 25.547 -5.688 3.42 1 36.66 21 ALA B CA 1
ATOM 932 C C . ALA B 1 21 ? 24.75 -4.676 2.588 1 36.66 21 ALA B C 1
ATOM 934 O O . ALA B 1 21 ? 25.234 -3.57 2.322 1 36.66 21 ALA B O 1
ATOM 935 N N . SER B 1 22 ? 24.266 -5.023 1.443 1 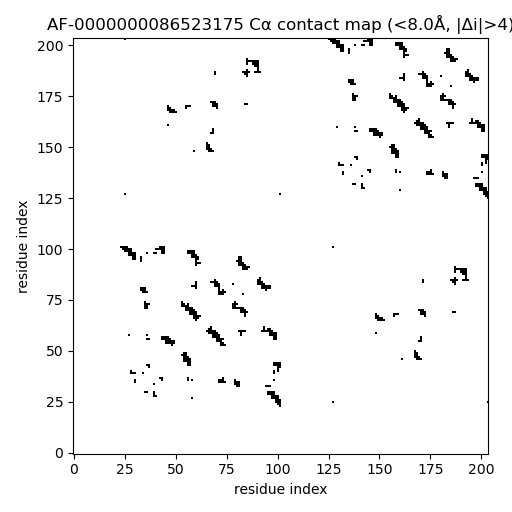40.12 22 SER B N 1
ATOM 936 C CA . SER B 1 22 ? 23.422 -4.039 0.767 1 40.12 22 SER B CA 1
ATOM 937 C C . SER B 1 22 ? 22.594 -3.236 1.766 1 40.12 22 SER B C 1
ATOM 939 O O . SER B 1 22 ? 21.938 -3.807 2.643 1 40.12 22 SER B O 1
ATOM 941 N N . ALA B 1 23 ? 23.078 -2.287 2.291 1 44.69 23 ALA B N 1
ATOM 942 C CA . ALA B 1 23 ? 22.266 -1.351 3.07 1 44.69 23 ALA B CA 1
ATOM 943 C C . ALA B 1 23 ? 20.797 -1.414 2.654 1 44.69 23 ALA B C 1
ATOM 945 O O . ALA B 1 23 ? 20.484 -1.461 1.462 1 44.69 23 ALA B O 1
ATOM 946 N N . ASN B 1 24 ? 19.984 -2.281 3.369 1 57.16 24 ASN B N 1
ATOM 947 C CA . ASN B 1 24 ? 18.578 -2.576 3.115 1 57.16 24 ASN B CA 1
ATOM 948 C C . ASN B 1 24 ? 17.812 -1.325 2.705 1 57.16 24 ASN B C 1
ATOM 950 O O . ASN B 1 24 ? 17.109 -0.722 3.523 1 57.16 24 ASN B O 1
ATOM 954 N N . THR B 1 25 ? 18.297 -0.668 1.628 1 82.94 25 THR B N 1
ATOM 955 C CA . THR B 1 25 ? 17.672 0.546 1.104 1 82.94 25 THR B CA 1
ATOM 956 C C . THR B 1 25 ? 16.328 0.232 0.451 1 82.94 25 THR B C 1
ATOM 958 O O . THR B 1 25 ? 16.203 -0.747 -0.288 1 82.94 25 THR B O 1
ATOM 961 N N . LEU B 1 26 ? 15.312 0.901 0.827 1 93.12 26 LEU B N 1
ATOM 962 C CA . LEU B 1 26 ? 13.984 0.82 0.236 1 93.12 26 LEU B CA 1
ATOM 963 C C . LEU B 1 26 ? 14.023 1.187 -1.244 1 93.12 26 LEU B C 1
ATOM 965 O O . LEU B 1 26 ? 14.562 2.23 -1.615 1 93.12 26 LEU B O 1
ATOM 969 N N . ARG B 1 27 ? 13.617 0.255 -2.061 1 95.44 27 ARG B N 1
ATOM 970 C CA . ARG B 1 27 ? 13.656 0.526 -3.494 1 95.44 27 ARG B CA 1
ATOM 971 C C . ARG B 1 27 ? 12.469 -0.125 -4.203 1 95.44 27 ARG B C 1
ATOM 973 O O . ARG B 1 27 ? 11.961 -1.15 -3.752 1 95.44 27 ARG B O 1
ATOM 980 N N . TRP B 1 28 ? 12.016 0.52 -5.297 1 97.75 28 TRP B N 1
ATOM 981 C CA . TRP B 1 28 ? 11.062 -0.076 -6.223 1 97.75 28 TRP B CA 1
ATOM 982 C C . TRP B 1 28 ? 11.773 -0.916 -7.277 1 97.75 28 TRP B C 1
ATOM 984 O O . TRP B 1 28 ? 12.664 -0.42 -7.98 1 97.75 28 TRP B O 1
ATOM 994 N N . VAL B 1 29 ? 11.414 -2.197 -7.402 1 97.94 29 VAL B N 1
ATOM 995 C CA . VAL B 1 29 ? 12.062 -3.121 -8.328 1 97.94 29 VAL B CA 1
ATOM 996 C C . VAL B 1 29 ? 11.062 -3.594 -9.375 1 97.94 29 VAL B C 1
ATOM 998 O O . VAL B 1 29 ? 9.992 -4.098 -9.039 1 97.94 29 VAL B O 1
ATOM 1001 N N . ALA B 1 30 ? 11.414 -3.477 -10.648 1 98.19 30 ALA B N 1
ATOM 1002 C CA . ALA B 1 30 ? 10.516 -3.826 -11.75 1 98.19 30 ALA B CA 1
ATOM 1003 C C . ALA B 1 30 ? 10.242 -5.328 -11.773 1 98.19 30 ALA B C 1
ATOM 1005 O O . ALA B 1 30 ? 11.156 -6.137 -11.586 1 98.19 30 ALA B O 1
ATOM 1006 N N . ALA B 1 31 ? 8.945 -5.617 -11.891 1 96.94 31 ALA B N 1
ATOM 1007 C CA . ALA B 1 31 ? 8.57 -7.008 -12.141 1 96.94 31 ALA B CA 1
ATOM 1008 C C . ALA B 1 31 ? 8.711 -7.355 -13.617 1 96.94 31 ALA B C 1
ATOM 1010 O O . ALA B 1 31 ? 7.742 -7.266 -14.375 1 96.94 31 ALA B O 1
ATOM 1011 N N . SER B 1 32 ? 9.812 -7.82 -14.086 1 93.69 32 SER B N 1
ATOM 1012 C CA . SER B 1 32 ? 10.117 -8.18 -15.469 1 93.69 32 SER B CA 1
ATOM 1013 C C . SER B 1 32 ? 10.945 -9.461 -15.531 1 93.69 32 SER B C 1
ATOM 1015 O O . SER B 1 32 ? 12.148 -9.445 -15.266 1 93.69 32 SER B O 1
ATOM 1017 N N . PRO B 1 33 ? 10.227 -10.523 -15.82 1 93.12 33 PRO B N 1
ATOM 1018 C CA . PRO B 1 33 ? 8.844 -10.609 -16.281 1 93.12 33 PRO B CA 1
ATOM 1019 C C . PRO B 1 33 ? 7.832 -10.375 -15.156 1 93.12 33 PRO B C 1
ATOM 1021 O O . PRO B 1 33 ? 8.203 -10.383 -13.977 1 93.12 33 PRO B O 1
ATOM 1024 N N . ALA B 1 34 ? 6.641 -10.047 -15.586 1 91.81 34 ALA B N 1
ATOM 1025 C CA . ALA B 1 34 ? 5.598 -9.875 -14.578 1 91.81 34 ALA B CA 1
ATOM 1026 C C . ALA B 1 34 ? 5.359 -11.164 -13.797 1 91.81 34 ALA B C 1
ATOM 1028 O O . ALA B 1 34 ? 4.863 -12.148 -14.359 1 91.81 34 ALA B O 1
ATOM 1029 N N . THR B 1 35 ? 5.84 -11.227 -12.57 1 93.19 35 THR B N 1
ATOM 1030 C CA . THR B 1 35 ? 5.637 -12.336 -11.641 1 93.19 35 THR B CA 1
ATOM 1031 C C . THR B 1 35 ? 5.336 -11.812 -10.242 1 93.19 35 THR B C 1
ATOM 1033 O O . THR B 1 35 ? 5.25 -10.602 -10.031 1 93.19 35 THR B O 1
ATOM 1036 N N . SER B 1 36 ? 5.18 -12.703 -9.375 1 94.94 36 SER B N 1
ATOM 1037 C CA . SER B 1 36 ? 4.824 -12.336 -8.008 1 94.94 36 SER B CA 1
ATOM 1038 C C . SER B 1 36 ? 5.945 -11.547 -7.34 1 94.94 36 SER B C 1
ATOM 1040 O O . SER B 1 36 ? 7.125 -11.844 -7.535 1 94.94 36 SER B O 1
ATOM 1042 N N . CYS B 1 37 ? 5.543 -10.539 -6.527 1 96.62 37 CYS B N 1
ATOM 1043 C CA . CYS B 1 37 ? 6.535 -9.758 -5.805 1 96.62 37 CYS B CA 1
ATOM 1044 C C . CYS B 1 37 ? 7.402 -10.656 -4.926 1 96.62 37 CYS B C 1
ATOM 1046 O O . CYS B 1 37 ? 8.555 -10.328 -4.648 1 96.62 37 CYS B O 1
ATOM 1048 N N . SER B 1 38 ? 6.809 -11.836 -4.477 1 93.19 38 SER B N 1
ATOM 1049 C CA . SER B 1 38 ? 7.594 -12.773 -3.676 1 93.19 38 SER B CA 1
ATOM 1050 C C . SER B 1 38 ? 8.781 -13.312 -4.465 1 93.19 38 SER B C 1
ATOM 1052 O O . SER B 1 38 ? 9.758 -13.773 -3.881 1 93.19 38 SER B O 1
ATOM 1054 N N . GLU B 1 39 ? 8.75 -13.258 -5.766 1 94.69 39 GLU B N 1
ATOM 1055 C CA . GLU B 1 39 ? 9.805 -13.773 -6.633 1 94.69 39 GLU B CA 1
ATOM 1056 C C . GLU B 1 39 ? 10.703 -12.641 -7.129 1 94.69 39 GLU B C 1
ATOM 1058 O O . GLU B 1 39 ? 11.82 -12.891 -7.586 1 94.69 39 GLU B O 1
ATOM 1063 N N . ILE B 1 40 ? 10.172 -11.406 -7.109 1 95.62 40 ILE B N 1
ATOM 1064 C CA . ILE B 1 40 ? 10.898 -10.25 -7.629 1 95.62 40 ILE B CA 1
ATOM 1065 C C . ILE B 1 40 ? 12.047 -9.898 -6.684 1 95.62 40 ILE B C 1
ATOM 1067 O O . ILE B 1 40 ? 13.156 -9.594 -7.125 1 95.62 40 ILE B O 1
ATOM 1071 N N . CYS B 1 41 ? 11.828 -9.984 -5.379 1 92.69 41 CYS B N 1
ATOM 1072 C CA . CYS B 1 41 ? 12.859 -9.758 -4.375 1 92.69 41 CYS B CA 1
ATOM 1073 C C . CYS B 1 41 ? 12.523 -10.484 -3.078 1 92.69 41 CYS B C 1
ATOM 1075 O O . CYS B 1 41 ? 11.352 -10.664 -2.74 1 92.69 41 CYS B O 1
ATOM 1077 N N . SER B 1 42 ? 13.555 -10.906 -2.354 1 91.56 42 SER B N 1
ATOM 1078 C CA . SER B 1 42 ? 13.391 -11.68 -1.124 1 91.56 42 SER B CA 1
ATOM 1079 C C . SER B 1 42 ? 12.891 -10.797 0.018 1 91.56 42 SER B C 1
ATOM 1081 O O . SER B 1 42 ? 12.383 -11.305 1.021 1 91.56 42 SER B O 1
ATOM 1083 N N . SER B 1 43 ? 12.906 -9.43 -0.185 1 94.19 43 SER B N 1
ATOM 1084 C CA . SER B 1 43 ? 12.555 -8.5 0.88 1 94.19 43 SER B CA 1
ATOM 1085 C C . SER B 1 43 ? 11.344 -7.66 0.501 1 94.19 43 SER B C 1
ATOM 1087 O O . SER B 1 43 ? 11.289 -6.461 0.795 1 94.19 43 SER B O 1
ATOM 1089 N N . ALA B 1 44 ? 10.445 -8.281 -0.211 1 96.12 44 ALA B N 1
ATOM 1090 C CA . ALA B 1 44 ? 9.25 -7.547 -0.613 1 96.12 44 ALA B CA 1
ATOM 1091 C C . ALA B 1 44 ? 8.453 -7.078 0.604 1 96.12 44 ALA B C 1
ATOM 1093 O O . ALA B 1 44 ? 8.289 -7.828 1.568 1 96.12 44 ALA B O 1
ATOM 1094 N N . VAL B 1 45 ? 8.055 -5.852 0.525 1 96.69 45 VAL B N 1
ATOM 1095 C CA . VAL B 1 45 ? 7.309 -5.277 1.638 1 96.69 45 VAL B CA 1
ATOM 1096 C C . VAL B 1 45 ? 5.867 -5.785 1.61 1 96.69 45 VAL B C 1
ATOM 1098 O O . VAL B 1 45 ? 5.211 -5.746 0.567 1 96.69 45 VAL B O 1
ATOM 1101 N N . SER B 1 46 ? 5.379 -6.258 2.721 1 96.31 46 SER B N 1
ATOM 1102 C CA . SER B 1 46 ? 4.004 -6.727 2.863 1 96.31 46 SER B CA 1
ATOM 1103 C C . SER B 1 46 ? 3.227 -5.859 3.85 1 96.31 46 SER B C 1
ATOM 1105 O O . SER B 1 46 ? 3.803 -5.305 4.785 1 96.31 46 SER B O 1
ATOM 1107 N N . SER B 1 47 ? 1.954 -5.652 3.57 1 97.06 47 SER B N 1
ATOM 1108 C CA . SER B 1 47 ? 1.113 -4.883 4.48 1 97.06 47 SER B CA 1
ATOM 1109 C C . SER B 1 47 ? 0.346 -5.797 5.43 1 97.06 47 SER B C 1
ATOM 1111 O O . SER B 1 47 ? -0.116 -5.355 6.484 1 97.06 47 SER B O 1
ATOM 1113 N N . GLY B 1 48 ? 0.086 -6.992 5.086 1 94.69 48 GLY B N 1
ATOM 1114 C CA . GLY B 1 48 ? -0.72 -7.973 5.797 1 94.69 48 GLY B CA 1
ATOM 1115 C C . GLY B 1 48 ? -1.086 -9.172 4.945 1 94.69 48 GLY B C 1
ATOM 1116 O O . GLY B 1 48 ? -0.412 -9.469 3.955 1 94.69 48 GLY B O 1
ATOM 1117 N N . ARG B 1 49 ? -2.129 -9.93 5.461 1 93.75 49 ARG B N 1
ATOM 1118 C CA . ARG B 1 49 ? -2.59 -11.125 4.758 1 93.75 49 ARG B CA 1
ATOM 1119 C C . ARG B 1 49 ? -4.094 -11.062 4.508 1 93.75 49 ARG B C 1
ATOM 1121 O O . ARG B 1 49 ? -4.836 -10.469 5.289 1 93.75 49 ARG B O 1
ATOM 1128 N N . ASP B 1 50 ? -4.418 -11.641 3.361 1 90.06 50 ASP B N 1
ATOM 1129 C CA . ASP B 1 50 ? -5.855 -11.727 3.105 1 90.06 50 ASP B CA 1
ATOM 1130 C C . ASP B 1 50 ? -6.484 -12.875 3.893 1 90.06 50 ASP B C 1
ATOM 1132 O O . ASP B 1 50 ? -5.828 -13.484 4.738 1 90.06 50 ASP B O 1
ATOM 1136 N N . ARG B 1 51 ? -7.738 -13.07 3.66 1 87.44 51 ARG B N 1
ATOM 1137 C CA . ARG B 1 51 ? -8.508 -14.039 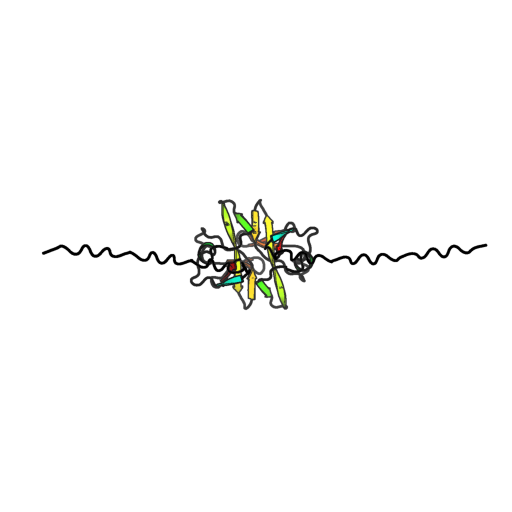4.43 1 87.44 51 ARG B CA 1
ATOM 1138 C C . ARG B 1 51 ? -7.984 -15.453 4.199 1 87.44 51 ARG B C 1
ATOM 1140 O O . ARG B 1 51 ? -8.195 -16.344 5.027 1 87.44 51 ARG B O 1
ATOM 1147 N N . GLN B 1 52 ? -7.387 -15.703 3.027 1 89.31 52 GLN B N 1
ATOM 1148 C CA . GLN B 1 52 ? -6.855 -17.031 2.709 1 89.31 52 GLN B CA 1
ATOM 1149 C C . GLN B 1 52 ? -5.422 -17.172 3.205 1 89.31 52 GLN B C 1
ATOM 1151 O O . GLN B 1 52 ? -4.812 -18.234 3.051 1 89.31 52 GLN B O 1
ATOM 1156 N N . GLY B 1 53 ? -4.844 -16.156 3.744 1 91.31 53 GLY B N 1
ATOM 1157 C CA . GLY B 1 53 ? -3.504 -16.219 4.305 1 91.31 53 GLY B CA 1
ATOM 1158 C C . GLY B 1 53 ? -2.432 -15.734 3.346 1 91.31 53 GLY B C 1
ATOM 1159 O O . GLY B 1 53 ? -1.241 -15.773 3.666 1 91.31 53 GLY B O 1
ATOM 1160 N N . TYR B 1 54 ? -2.865 -15.289 2.174 1 91.56 54 TYR B N 1
ATOM 1161 C CA . TYR B 1 54 ? -1.883 -14.82 1.199 1 91.56 54 TYR B CA 1
ATOM 1162 C C . TYR B 1 54 ? -1.443 -13.398 1.503 1 91.56 54 TYR B C 1
ATOM 1164 O O . TYR B 1 54 ? -2.264 -12.555 1.875 1 91.56 54 TYR B O 1
ATOM 1172 N N . GLN B 1 55 ? -0.172 -13.164 1.264 1 93.75 55 GLN B N 1
ATOM 1173 C CA . GLN B 1 55 ? 0.396 -11.852 1.582 1 93.75 55 GLN B CA 1
ATOM 1174 C C . GLN B 1 55 ? -0.057 -10.797 0.579 1 93.75 55 GLN B C 1
ATOM 1176 O O . GLN B 1 55 ? -0.118 -11.062 -0.624 1 93.75 55 GLN B O 1
ATOM 1181 N N . PHE B 1 56 ? -0.362 -9.562 1.129 1 96.19 56 PHE B N 1
ATOM 1182 C CA . PHE B 1 56 ? -0.446 -8.367 0.301 1 96.19 56 PHE B CA 1
ATOM 1183 C C . PHE B 1 56 ? 0.928 -7.73 0.126 1 96.19 56 PHE B C 1
ATOM 1185 O O . PHE B 1 56 ? 1.448 -7.102 1.049 1 96.19 56 PHE B O 1
ATOM 1192 N N . TYR B 1 57 ? 1.478 -7.93 -1.051 1 97.06 57 TYR B N 1
ATOM 1193 C CA . TYR B 1 57 ? 2.746 -7.254 -1.298 1 97.06 57 TYR B CA 1
ATOM 1194 C C . TYR B 1 57 ? 2.52 -5.852 -1.854 1 97.06 57 TYR B C 1
ATOM 1196 O O . TYR B 1 57 ? 1.681 -5.656 -2.738 1 97.06 57 TYR B O 1
ATOM 1204 N N . VAL B 1 58 ? 3.244 -4.898 -1.334 1 98.31 58 VAL B N 1
ATOM 1205 C CA . VAL B 1 58 ? 3.141 -3.512 -1.781 1 98.31 58 VAL B CA 1
ATOM 1206 C C . VAL B 1 58 ? 3.779 -3.365 -3.16 1 98.31 58 VAL B C 1
ATOM 1208 O O . VAL B 1 58 ? 4.922 -3.777 -3.367 1 98.31 58 VAL B O 1
ATOM 1211 N N . CYS B 1 59 ? 3.025 -2.828 -4.07 1 98.44 59 CYS B N 1
ATOM 1212 C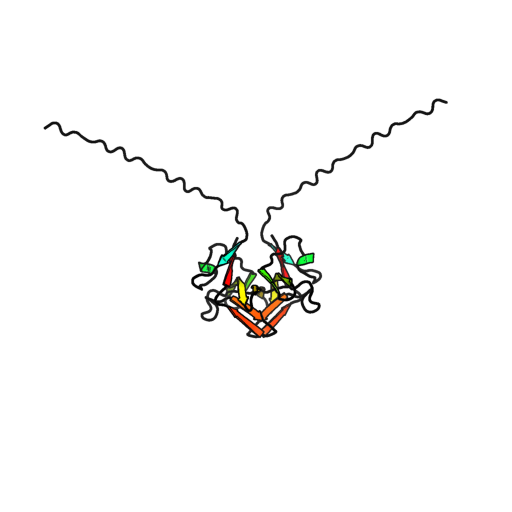 CA . CYS B 1 59 ? 3.516 -2.584 -5.422 1 98.44 59 CYS B CA 1
ATOM 1213 C C . CYS B 1 59 ? 2.98 -1.267 -5.969 1 98.44 59 CYS B C 1
ATOM 1215 O O . CYS B 1 59 ? 2.154 -0.614 -5.328 1 98.44 59 CYS B O 1
ATOM 1217 N N . ARG B 1 60 ? 3.529 -0.791 -7.008 1 98.38 60 ARG B N 1
ATOM 1218 C CA . ARG B 1 60 ? 2.992 0.313 -7.797 1 98.38 60 ARG B CA 1
ATOM 1219 C C . ARG B 1 60 ? 2.854 -0.078 -9.266 1 98.38 60 ARG B C 1
ATOM 1221 O O . ARG B 1 60 ? 3.762 -0.681 -9.844 1 98.38 60 ARG B O 1
ATOM 1228 N N . GLY B 1 61 ? 1.653 0.163 -9.758 1 98.31 61 GLY B N 1
ATOM 1229 C CA . GLY B 1 61 ? 1.393 -0.132 -11.156 1 98.31 61 GLY B CA 1
ATOM 1230 C C . GLY B 1 61 ? 1.389 1.104 -12.039 1 98.31 61 GLY B C 1
ATOM 1231 O O . GLY B 1 61 ? 0.92 2.166 -11.625 1 98.31 61 GLY B O 1
ATOM 1232 N N . PHE B 1 62 ? 1.973 0.951 -13.234 1 98.06 62 PHE B N 1
ATOM 1233 C CA . PHE B 1 62 ? 2.006 2.061 -14.18 1 98.06 62 PHE B CA 1
ATOM 1234 C C . PHE B 1 62 ? 0.706 2.137 -14.969 1 98.06 62 PHE B C 1
ATOM 1236 O O . PHE B 1 62 ? 0.279 1.147 -15.562 1 98.06 62 PHE B O 1
ATOM 1243 N N . ILE B 1 63 ? 0.06 3.248 -14.828 1 96.94 63 ILE B N 1
ATOM 1244 C CA . ILE B 1 63 ? -1.195 3.457 -15.547 1 96.94 63 ILE B CA 1
ATOM 1245 C C . ILE B 1 63 ? -1.363 4.941 -15.867 1 96.94 63 ILE B C 1
ATOM 1247 O O . ILE B 1 63 ? -1.228 5.793 -14.992 1 96.94 63 ILE B O 1
ATOM 1251 N N . ASN B 1 64 ? -1.615 5.25 -17.109 1 94.38 64 ASN B N 1
ATOM 1252 C CA . ASN B 1 64 ? -1.879 6.621 -17.531 1 94.38 64 ASN B CA 1
ATOM 1253 C C . ASN B 1 64 ? -0.749 7.562 -17.141 1 94.38 64 ASN B C 1
ATOM 1255 O O . ASN B 1 64 ? -0.999 8.656 -16.625 1 94.38 64 ASN B O 1
ATOM 1259 N N . GLY B 1 65 ? 0.487 7.082 -17.172 1 95.38 65 GLY B N 1
ATOM 1260 C CA . GLY B 1 65 ? 1.647 7.926 -16.938 1 95.38 65 GLY B CA 1
ATOM 1261 C C . GLY B 1 65 ? 1.985 8.094 -15.469 1 95.38 65 GLY B C 1
ATOM 1262 O O . GLY B 1 65 ? 2.848 8.898 -15.109 1 95.38 65 GLY B O 1
ATOM 1263 N N . GLU B 1 66 ? 1.248 7.355 -14.625 1 95.5 66 GLU B N 1
ATOM 1264 C CA . GLU B 1 66 ? 1.497 7.477 -13.195 1 95.5 66 GLU B CA 1
ATOM 1265 C C . GLU B 1 66 ? 1.776 6.113 -12.562 1 95.5 66 GLU B C 1
ATOM 1267 O O . GLU B 1 66 ? 1.313 5.086 -13.062 1 95.5 66 GLU B O 1
ATOM 1272 N N . TRP B 1 67 ? 2.568 6.145 -11.531 1 97.31 67 TRP B N 1
ATOM 1273 C CA . TRP B 1 67 ? 2.777 4.961 -10.703 1 97.31 67 TRP B CA 1
ATOM 1274 C C . TRP B 1 67 ? 1.832 4.965 -9.508 1 97.31 67 TRP B C 1
ATOM 1276 O O . TRP B 1 67 ? 2.031 5.719 -8.555 1 97.31 67 TRP B O 1
ATOM 1286 N N . ARG B 1 68 ? 0.826 4.102 -9.562 1 96.94 68 ARG B N 1
ATOM 1287 C CA . ARG B 1 68 ? -0.171 4.066 -8.5 1 96.94 68 ARG B CA 1
ATOM 1288 C C . ARG B 1 68 ? 0.086 2.904 -7.543 1 96.94 68 ARG B C 1
ATOM 1290 O O . ARG B 1 68 ? 0.337 1.78 -7.98 1 96.94 68 ARG B O 1
ATOM 1297 N N . PRO B 1 69 ? 0.017 3.199 -6.289 1 98 69 PRO B N 1
ATOM 1298 C CA . PRO B 1 69 ? 0.272 2.123 -5.328 1 98 69 PRO B CA 1
ATOM 1299 C C . PRO B 1 69 ? -0.913 1.173 -5.18 1 98 69 PRO B C 1
ATOM 1301 O O . PRO B 1 69 ? -2.066 1.593 -5.305 1 98 69 PRO B O 1
ATOM 1304 N N . GLY B 1 70 ? -0.625 -0.042 -4.934 1 97.88 70 GLY B N 1
ATOM 1305 C CA . GLY B 1 70 ? -1.575 -1.111 -4.668 1 97.88 70 GLY B CA 1
ATOM 1306 C C . GLY B 1 70 ? -0.929 -2.35 -4.078 1 97.88 70 GLY B C 1
ATOM 1307 O O . GLY B 1 70 ? -0.064 -2.25 -3.207 1 97.88 70 GLY B O 1
ATOM 1308 N N . PHE B 1 71 ? -1.49 -3.479 -4.555 1 97.56 71 PHE B N 1
ATOM 1309 C CA . PHE B 1 71 ? -0.944 -4.699 -3.971 1 97.56 71 PHE B CA 1
ATOM 1310 C C . PHE B 1 71 ? -0.896 -5.82 -5.004 1 97.56 71 PHE B C 1
ATOM 1312 O O . PHE B 1 71 ? -1.626 -5.785 -5.996 1 97.56 71 PHE B O 1
ATOM 1319 N N . ASN B 1 72 ? 0.063 -6.66 -4.824 1 96.44 72 ASN B N 1
ATOM 1320 C CA . ASN B 1 72 ? 0.228 -7.945 -5.492 1 96.44 72 ASN B CA 1
ATOM 1321 C C . ASN B 1 72 ? -0.057 -9.109 -4.547 1 96.44 72 ASN B C 1
ATOM 1323 O O . ASN B 1 72 ? 0.367 -9.094 -3.391 1 96.44 72 ASN B O 1
ATOM 1327 N N . ILE B 1 73 ? -0.875 -10.031 -4.957 1 92.94 73 ILE B N 1
ATOM 1328 C CA . ILE B 1 73 ? -1.108 -11.25 -4.191 1 92.94 73 ILE B CA 1
ATOM 1329 C C . ILE B 1 73 ? -0.479 -12.438 -4.914 1 92.94 73 ILE B C 1
ATOM 1331 O O . ILE B 1 73 ? -0.837 -12.742 -6.055 1 92.94 73 ILE B O 1
ATOM 1335 N N . SER B 1 74 ? 0.477 -13.117 -4.348 1 81.56 74 SER B N 1
ATOM 1336 C CA . SER B 1 74 ? 1.329 -14.117 -4.977 1 81.56 74 SER B CA 1
ATOM 1337 C C . SER B 1 74 ? 0.505 -15.289 -5.516 1 81.56 74 SER B C 1
ATOM 1339 O O . SER B 1 74 ? 0.855 -15.883 -6.535 1 81.56 74 SER B O 1
ATOM 1341 N N . THR B 1 75 ? -0.412 -15.656 -4.844 1 72.5 75 THR B N 1
ATOM 1342 C CA . THR B 1 75 ? -0.953 -16.969 -5.164 1 72.5 75 THR B CA 1
ATOM 1343 C C . THR B 1 75 ? -2.25 -16.844 -5.957 1 72.5 75 THR B C 1
ATOM 1345 O O . THR B 1 75 ? -2.805 -17.844 -6.414 1 72.5 75 THR B O 1
ATOM 1348 N N . SER B 1 76 ? -2.525 -15.672 -6.176 1 64.62 76 SER B N 1
ATOM 1349 C CA . SER B 1 76 ? -3.779 -15.625 -6.918 1 64.62 76 SER B CA 1
ATOM 1350 C C . SER B 1 76 ? -3.529 -15.539 -8.422 1 64.62 76 SER B C 1
ATOM 1352 O O . SER B 1 76 ? -2.703 -14.742 -8.875 1 64.62 76 SER B O 1
ATOM 1354 N N . GLN B 1 77 ? -3.98 -16.578 -9.086 1 65.81 77 GLN B N 1
ATOM 1355 C CA . GLN B 1 77 ? -3.805 -16.656 -10.531 1 65.81 77 GLN B CA 1
ATOM 1356 C C . GLN B 1 77 ? -4.133 -15.312 -11.188 1 65.81 77 GLN B C 1
ATOM 1358 O O . GLN B 1 77 ? -3.459 -14.898 -12.141 1 65.81 77 GLN B O 1
ATOM 1363 N N . ASP B 1 78 ? -5.008 -14.594 -10.578 1 75.06 78 ASP B N 1
ATOM 1364 C CA . ASP B 1 78 ? -5.516 -13.391 -11.219 1 75.06 78 ASP B CA 1
ATOM 1365 C C . ASP B 1 78 ? -4.738 -12.156 -10.766 1 75.06 78 ASP B C 1
ATOM 1367 O O . ASP B 1 78 ? -4.891 -11.07 -11.336 1 75.06 78 ASP B O 1
ATOM 1371 N N . SER B 1 79 ? -3.756 -12.414 -9.867 1 85.06 79 SER B N 1
ATOM 1372 C CA . SER B 1 79 ? -3.115 -11.219 -9.32 1 85.06 79 SER B CA 1
ATOM 1373 C C . SER B 1 79 ? -1.615 -11.43 -9.148 1 85.06 79 SER B C 1
ATOM 1375 O O . SER B 1 79 ? -0.888 -10.492 -8.82 1 85.06 79 SER B O 1
ATOM 1377 N N . ALA B 1 80 ? -1.142 -12.672 -9.445 1 89.19 80 ALA B N 1
ATOM 1378 C CA . ALA B 1 80 ? 0.258 -12.984 -9.164 1 89.19 80 ALA B CA 1
ATOM 1379 C C . ALA B 1 80 ? 1.188 -12.219 -10.102 1 89.19 80 ALA B C 1
ATOM 1381 O O . ALA B 1 80 ? 2.334 -11.93 -9.75 1 89.19 80 ALA B O 1
ATOM 1382 N N . ASN B 1 81 ? 0.717 -11.797 -11.266 1 94.69 81 ASN B N 1
ATOM 1383 C CA . ASN B 1 81 ? 1.562 -11.125 -12.242 1 94.69 81 ASN B CA 1
ATOM 1384 C C . ASN B 1 81 ? 1.072 -9.711 -12.531 1 94.69 81 ASN B C 1
ATOM 1386 O O . ASN B 1 81 ? 1.286 -9.188 -13.625 1 94.69 81 ASN B O 1
ATOM 1390 N N . LYS B 1 82 ? 0.384 -9.125 -11.531 1 96.44 82 LYS B N 1
ATOM 1391 C CA . LYS B 1 82 ? -0.17 -7.781 -11.68 1 96.44 82 LYS B CA 1
ATOM 1392 C C . LYS B 1 82 ? -0.102 -7.008 -10.367 1 96.44 82 LYS B C 1
ATOM 1394 O O . LYS B 1 82 ? 0.059 -7.602 -9.297 1 96.44 82 LYS B O 1
ATOM 1399 N N . CYS B 1 83 ? -0.129 -5.773 -10.484 1 97.38 83 CYS B N 1
ATOM 1400 C CA . CYS B 1 83 ? -0.444 -4.895 -9.367 1 97.38 83 CYS B CA 1
ATOM 1401 C C . CYS B 1 83 ? -1.873 -4.375 -9.461 1 97.38 83 CYS B C 1
ATOM 1403 O O . CYS B 1 83 ? -2.27 -3.832 -10.5 1 97.38 83 CYS B O 1
ATOM 1405 N N . LEU B 1 84 ? -2.596 -4.59 -8.414 1 97.06 84 LEU B N 1
ATOM 1406 C CA . LEU B 1 84 ? -3.979 -4.133 -8.336 1 97.06 84 LEU B CA 1
ATOM 1407 C C . LEU B 1 84 ? -4.09 -2.869 -7.496 1 97.06 84 LEU B C 1
ATOM 1409 O O . LEU B 1 84 ? -3.43 -2.748 -6.461 1 97.06 84 LEU B O 1
ATOM 1413 N N . PHE B 1 85 ? -4.887 -1.929 -7.949 1 97.25 85 PHE B N 1
ATOM 1414 C CA . PHE B 1 85 ? -5.016 -0.669 -7.227 1 97.25 85 PHE B CA 1
ATOM 1415 C C . PHE B 1 85 ? -6.359 -0.014 -7.512 1 97.25 85 PHE B C 1
ATOM 1417 O O . PHE B 1 85 ? -7.07 -0.423 -8.43 1 97.25 85 PHE B O 1
ATOM 1424 N N . GLU B 1 86 ? -6.688 0.908 -6.641 1 96.31 86 GLU B N 1
ATOM 1425 C CA . GLU B 1 86 ? -7.891 1.7 -6.875 1 96.31 86 GLU B CA 1
ATOM 1426 C C . GLU B 1 86 ? -7.691 2.68 -8.031 1 96.31 86 GLU B C 1
ATOM 1428 O O . GLU B 1 86 ? -6.637 3.309 -8.141 1 96.31 86 GLU B O 1
ATOM 1433 N N . LEU B 1 87 ? -8.633 2.713 -8.906 1 95.19 87 LEU B N 1
ATOM 1434 C CA . LEU B 1 87 ? -8.594 3.613 -10.055 1 95.19 87 LEU B CA 1
ATOM 1435 C C . LEU B 1 87 ? -9.984 4.145 -10.375 1 95.19 87 LEU B C 1
ATOM 1437 O O . LEU B 1 87 ? -10.82 3.42 -10.922 1 95.19 87 LEU B O 1
ATOM 1441 N N . GLY B 1 88 ? -10.117 5.395 -10.016 1 90.5 88 GLY B N 1
ATOM 1442 C CA . GLY B 1 88 ? -11.359 6.055 -10.398 1 90.5 88 GLY B CA 1
ATOM 1443 C C . GLY B 1 88 ? -12.586 5.41 -9.789 1 90.5 88 GLY B C 1
ATOM 1444 O O . GLY B 1 88 ? -13.617 5.277 -10.445 1 90.5 88 GLY B O 1
ATOM 1445 N N . GLY B 1 89 ? -12.438 4.91 -8.672 1 92.06 89 GLY B N 1
ATOM 1446 C CA . GLY B 1 89 ? -13.586 4.301 -8.023 1 92.06 89 GLY B CA 1
ATOM 1447 C C . GLY B 1 89 ? -13.742 2.826 -8.336 1 92.06 89 GLY B C 1
ATOM 1448 O O . GLY B 1 89 ? -14.656 2.17 -7.828 1 92.06 89 GLY B O 1
ATOM 1449 N N . GLY B 1 90 ? -12.875 2.328 -9.164 1 94.88 90 GLY B N 1
ATOM 1450 C CA . GLY B 1 90 ? -12.875 0.922 -9.531 1 94.88 90 GLY B CA 1
ATOM 1451 C C . GLY B 1 90 ? -11.516 0.263 -9.391 1 94.88 90 GLY B C 1
ATOM 1452 O O . GLY B 1 90 ? -10.633 0.79 -8.711 1 94.88 90 GLY B O 1
ATOM 1453 N N . ARG B 1 91 ? -11.469 -0.92 -9.906 1 94 91 ARG B N 1
ATOM 1454 C CA . ARG B 1 91 ? -10.227 -1.675 -9.898 1 94 91 ARG B CA 1
ATOM 1455 C C . ARG B 1 91 ? -9.336 -1.289 -11.078 1 94 91 ARG B C 1
ATOM 1457 O O . ARG B 1 91 ? -9.797 -1.275 -12.219 1 94 91 ARG B O 1
ATOM 1464 N N . GLY B 1 92 ? -8.148 -0.907 -10.82 1 96.06 92 GLY B N 1
ATOM 1465 C CA . GLY B 1 92 ? -7.066 -0.864 -11.789 1 96.06 92 GLY B CA 1
ATOM 1466 C C . GLY B 1 92 ? -6.066 -1.993 -11.625 1 96.06 92 GLY B C 1
ATOM 1467 O O . GLY B 1 92 ? -5.91 -2.535 -10.531 1 96.06 92 GLY B O 1
ATOM 1468 N N . GLU B 1 93 ? -5.523 -2.398 -12.703 1 96.06 93 GLU B N 1
ATOM 1469 C CA . GLU B 1 93 ? -4.461 -3.4 -12.672 1 96.06 93 GLU B CA 1
ATOM 1470 C C . GLU B 1 93 ? -3.389 -3.098 -13.719 1 96.06 93 GLU B C 1
ATOM 1472 O O . GLU B 1 93 ? -3.666 -2.451 -14.734 1 96.06 93 GLU B O 1
ATOM 1477 N N . SER B 1 94 ? -2.186 -3.443 -13.477 1 97.38 94 SER B N 1
ATOM 1478 C CA . SER B 1 94 ? -1.082 -3.229 -14.406 1 97.38 94 SER B CA 1
ATOM 1479 C C . SER B 1 94 ? -0.094 -4.391 -14.367 1 97.38 94 SER B C 1
ATOM 1481 O O . SER B 1 94 ? 0.3 -4.844 -13.289 1 97.38 94 SER B O 1
ATOM 1483 N N . SER B 1 95 ? 0.275 -4.938 -15.555 1 96.69 95 SER B N 1
ATOM 1484 C CA . SER B 1 95 ? 1.354 -5.918 -15.656 1 96.69 95 SER B CA 1
ATOM 1485 C C . SER B 1 95 ? 2.715 -5.234 -15.742 1 96.69 95 SER B C 1
ATOM 1487 O O . SER B 1 95 ? 3.752 -5.895 -15.688 1 96.69 95 SER B O 1
ATOM 1489 N N . ARG B 1 96 ? 2.703 -3.963 -15.906 1 98 96 ARG B N 1
ATOM 1490 C CA . ARG B 1 96 ? 3.889 -3.123 -15.766 1 98 96 ARG B CA 1
ATOM 1491 C C . ARG B 1 96 ? 3.965 -2.514 -14.367 1 98 96 ARG B C 1
ATOM 1493 O O . ARG B 1 96 ? 3.416 -1.438 -14.125 1 98 96 ARG B O 1
ATOM 1500 N N . TYR B 1 97 ? 4.504 -3.271 -13.508 1 98.31 97 TYR B N 1
ATOM 1501 C CA . TYR B 1 97 ? 4.512 -2.834 -12.117 1 98.31 97 TYR B CA 1
ATOM 1502 C C . TYR B 1 97 ? 5.875 -3.07 -11.477 1 98.31 97 TYR B C 1
ATOM 1504 O O . TYR B 1 97 ? 6.77 -3.643 -12.102 1 98.31 97 TYR B O 1
ATOM 1512 N N . GLN B 1 98 ? 6.074 -2.43 -10.359 1 98.5 98 GLN B N 1
ATOM 1513 C CA . GLN B 1 98 ? 7.254 -2.594 -9.516 1 98.5 98 GLN B CA 1
ATOM 1514 C C . GLN B 1 98 ? 6.863 -3.016 -8.102 1 98.5 98 GLN B C 1
ATOM 1516 O O . GLN B 1 98 ? 5.812 -2.609 -7.594 1 98.5 98 GLN B O 1
ATOM 1521 N N . CYS B 1 99 ? 7.703 -3.836 -7.512 1 98.12 99 CYS B N 1
ATOM 1522 C CA . CYS B 1 99 ? 7.516 -4.242 -6.125 1 98.12 99 CYS B CA 1
ATOM 1523 C C . CYS B 1 99 ? 8.422 -3.449 -5.195 1 98.12 99 CYS B C 1
ATOM 1525 O O . CYS B 1 99 ? 9.57 -3.164 -5.539 1 98.12 99 CYS B O 1
ATOM 1527 N N . LEU B 1 100 ? 7.832 -3.018 -4.027 1 98 100 LEU B N 1
ATOM 1528 C CA . LEU B 1 100 ? 8.656 -2.355 -3.021 1 98 100 LEU B CA 1
ATOM 1529 C C . LEU B 1 100 ? 9.516 -3.367 -2.268 1 98 100 LEU B C 1
ATOM 1531 O O . LEU B 1 100 ? 9 -4.363 -1.758 1 98 100 LEU B O 1
ATOM 1535 N N . CYS B 1 101 ? 10.82 -3.135 -2.24 1 96.75 101 CYS B N 1
ATOM 1536 C CA . CYS B 1 101 ? 11.766 -4.031 -1.593 1 96.75 101 CYS B CA 1
ATOM 1537 C C . CYS B 1 101 ? 12.664 -3.27 -0.625 1 96.75 101 CYS B C 1
ATOM 1539 O O . CYS B 1 101 ? 12.891 -2.068 -0.794 1 96.75 101 CYS B O 1
ATOM 1541 N N . HIS B 1 102 ? 13.047 -3.926 0.416 1 90.81 102 HIS B N 1
ATOM 1542 C CA . HIS B 1 102 ? 13.953 -3.273 1.355 1 90.81 102 HIS B CA 1
ATOM 1543 C C . HIS B 1 102 ? 15.203 -4.117 1.598 1 90.81 102 HIS B C 1
ATOM 1545 O O . HIS B 1 102 ? 15.188 -5.332 1.38 1 90.81 102 HIS B O 1
#